Protein AF-A0A5P9JA76-F1 (afdb_monomer_lite)

Foldseek 3Di:
DADQVFDWDADPPPRDIDTGHPPPPPPDPPPPPPDDPDDDDDDDDDDDDDDDDPDDDPDDDPVVVVVVVVVVVVVVVVVVVVVVVVVVVVVPPDDPDDDDDDDDDDDDDDDDDDDDDDDDDDDPPPPDDDPVVVVVVVPPDPDDDDDDDDDDDDPDDPPPPPPCPPVVVVVVVVVVVVVLVVCLVCVVVVCVVDVVCVVVSVVSNVVVVVVVVVVVVVVVVVVVVVCVVVPDDDPDD

pLDDT: mean 70.62, std 21.66, range [33.75, 97.88]

Secondary structure (DSSP, 8-state):
---TT-EEEE-TTT--EEEE--TT--S--------PPPPP---------PPPPPPPP-PPPHHHHHHHHHHHHHHHHHHHHHHHHHHHHGGG------------------------PPPP----TTSS--HHHHHHHHS-PPPP---------------------THHHHHHHHHHHHHHHHHHHHHHHHHHH-GGGHHHHHHHHHHHHHHHHHHHHHHHHHHHHHHHHH-------

Structure (mmCIF, N/CA/C/O backbone):
data_AF-A0A5P9JA76-F1
#
_entry.id   AF-A0A5P9JA76-F1
#
loop_
_atom_site.group_PDB
_atom_site.id
_atom_site.type_symbol
_atom_site.label_atom_id
_atom_site.label_alt_id
_atom_site.label_comp_id
_atom_site.label_asym_id
_atom_site.label_entity_id
_atom_site.label_seq_id
_atom_site.pdbx_PDB_ins_code
_atom_site.Cartn_x
_atom_site.Cartn_y
_atom_site.Cartn_z
_atom_site.occupancy
_atom_site.B_iso_or_equiv
_atom_site.auth_seq_id
_atom_site.auth_comp_id
_atom_site.auth_asym_id
_atom_site.auth_atom_id
_atom_site.pdbx_PDB_model_num
ATOM 1 N N . MET A 1 1 ? 12.489 4.726 16.703 1.00 62.81 1 MET A N 1
ATOM 2 C CA . MET A 1 1 ? 13.502 4.393 17.726 1.00 62.81 1 MET A CA 1
ATOM 3 C C . MET A 1 1 ? 13.697 2.880 17.675 1.00 62.81 1 MET A C 1
ATOM 5 O O . MET A 1 1 ? 12.691 2.184 17.727 1.00 62.81 1 MET A O 1
ATOM 9 N N . ILE A 1 2 ? 14.914 2.385 17.428 1.00 69.06 2 ILE A N 1
ATOM 10 C CA . ILE A 1 2 ? 15.230 0.941 17.364 1.00 69.06 2 ILE A CA 1
ATOM 11 C C . ILE A 1 2 ? 15.597 0.481 18.787 1.00 69.06 2 ILE A C 1
ATOM 13 O O . ILE A 1 2 ? 16.317 1.229 19.446 1.00 69.06 2 ILE A O 1
ATOM 17 N N . PRO A 1 3 ? 15.102 -0.669 19.288 1.00 78.75 3 PRO A N 1
ATOM 18 C CA . PRO A 1 3 ? 15.492 -1.184 20.601 1.00 78.75 3 PRO A CA 1
ATOM 19 C C . PRO A 1 3 ? 16.986 -1.517 20.655 1.00 78.75 3 PRO A C 1
ATOM 21 O O . PRO A 1 3 ? 17.528 -2.042 19.685 1.00 78.75 3 PRO A O 1
ATOM 24 N N . ASP A 1 4 ? 17.621 -1.302 21.806 1.00 73.00 4 ASP A N 1
ATOM 25 C CA . ASP A 1 4 ? 19.040 -1.631 22.024 1.00 73.00 4 ASP A CA 1
ATOM 26 C C . ASP A 1 4 ? 19.341 -3.126 21.803 1.00 73.00 4 ASP A C 1
ATOM 28 O O . ASP A 1 4 ? 20.387 -3.500 21.289 1.00 73.00 4 ASP A O 1
ATOM 32 N N . ALA A 1 5 ? 18.375 -4.009 22.072 1.00 76.44 5 ALA A N 1
ATOM 33 C CA . ALA A 1 5 ? 18.501 -5.446 21.805 1.00 76.44 5 ALA A CA 1
ATOM 34 C C . ALA A 1 5 ? 18.512 -5.824 20.303 1.00 76.44 5 ALA A C 1
ATOM 36 O O . ALA A 1 5 ? 18.688 -6.995 19.971 1.00 76.44 5 ALA A O 1
ATOM 37 N N . GLY A 1 6 ? 18.318 -4.860 19.398 1.00 87.62 6 GLY A N 1
ATOM 38 C CA . GLY A 1 6 ? 18.116 -5.094 17.971 1.00 87.62 6 GLY A CA 1
ATOM 39 C C . GLY A 1 6 ? 16.662 -5.416 17.608 1.00 87.62 6 GLY A C 1
ATOM 40 O O . GLY A 1 6 ? 15.772 -5.507 18.456 1.00 87.62 6 GLY A O 1
ATOM 41 N N . ARG A 1 7 ? 16.402 -5.527 16.304 1.00 89.75 7 ARG A N 1
ATOM 42 C CA . ARG A 1 7 ? 15.094 -5.826 15.712 1.00 89.75 7 ARG A CA 1
ATOM 43 C C . ARG A 1 7 ? 15.242 -6.856 14.600 1.00 89.75 7 ARG A C 1
ATOM 45 O O . ARG A 1 7 ? 16.050 -6.662 13.697 1.00 89.75 7 ARG A O 1
ATOM 52 N N . ASP A 1 8 ? 14.361 -7.848 14.575 1.00 92.75 8 ASP A N 1
ATOM 53 C CA . ASP A 1 8 ? 14.208 -8.728 13.418 1.00 92.75 8 ASP A CA 1
ATOM 54 C C . ASP A 1 8 ? 13.582 -7.982 12.233 1.00 92.75 8 ASP A C 1
ATOM 56 O O . ASP A 1 8 ? 12.482 -7.419 12.315 1.00 92.75 8 ASP A O 1
ATOM 60 N N . VAL A 1 9 ? 14.293 -7.975 11.109 1.00 93.44 9 VAL A N 1
ATOM 61 C CA . VAL A 1 9 ? 13.834 -7.422 9.838 1.00 93.44 9 VAL A CA 1
ATOM 62 C C . VAL A 1 9 ? 13.503 -8.582 8.913 1.00 93.44 9 VAL A C 1
ATOM 64 O O . VAL A 1 9 ? 14.375 -9.359 8.530 1.00 93.44 9 VAL A O 1
ATOM 67 N N . GLN A 1 10 ? 12.224 -8.699 8.560 1.00 95.94 10 GLN A N 1
ATOM 68 C CA . GLN A 1 10 ? 11.729 -9.717 7.642 1.00 95.94 10 GLN A CA 1
ATOM 69 C C . GLN A 1 10 ? 11.503 -9.115 6.254 1.00 95.94 10 GLN A C 1
ATOM 71 O O . GLN A 1 10 ? 10.790 -8.121 6.101 1.00 95.94 10 GLN A O 1
ATOM 76 N N . CYS A 1 11 ? 12.079 -9.738 5.226 1.00 94.19 11 CYS A N 1
ATOM 77 C CA . CYS A 1 11 ? 11.783 -9.403 3.841 1.00 94.19 11 CYS A CA 1
ATOM 78 C C . CYS A 1 11 ? 10.360 -9.855 3.493 1.00 94.19 11 CYS A C 1
ATOM 80 O O . CYS A 1 11 ? 10.068 -11.050 3.475 1.00 94.19 11 CYS A O 1
ATOM 82 N N . SER A 1 12 ? 9.488 -8.909 3.152 1.00 92.69 12 SER A N 1
ATOM 83 C CA . SER A 1 12 ? 8.102 -9.192 2.760 1.00 92.69 12 SER A CA 1
ATOM 84 C C . SER A 1 12 ? 7.974 -9.954 1.435 1.00 92.69 12 SER A C 1
ATOM 86 O O . SER A 1 12 ? 6.935 -10.556 1.187 1.00 92.69 12 SER A O 1
ATOM 88 N N . ALA A 1 13 ? 9.010 -9.953 0.590 1.00 88.31 13 ALA A N 1
ATOM 89 C CA . ALA A 1 13 ? 8.976 -10.588 -0.729 1.00 88.31 13 ALA A CA 1
ATOM 90 C C . ALA A 1 13 ? 9.430 -12.058 -0.727 1.00 88.31 13 ALA A C 1
ATOM 92 O O . ALA A 1 13 ? 8.950 -12.843 -1.538 1.00 88.31 13 ALA A O 1
ATOM 93 N N . CYS A 1 14 ? 10.358 -12.442 0.156 1.00 94.62 14 CYS A N 1
ATOM 94 C CA . CYS A 1 14 ? 10.925 -13.800 0.180 1.00 94.62 14 CYS A CA 1
ATOM 95 C C . CYS A 1 14 ? 10.928 -14.461 1.565 1.00 94.62 14 CYS A C 1
ATOM 97 O O . CYS A 1 14 ? 11.371 -15.599 1.695 1.00 94.62 14 CYS A O 1
ATOM 99 N N . GLY A 1 15 ? 10.458 -13.768 2.606 1.00 91.94 15 GLY A N 1
ATOM 100 C CA . GLY A 1 15 ? 10.338 -14.308 3.960 1.00 91.94 15 GLY A CA 1
ATOM 101 C C . GLY A 1 15 ? 11.657 -14.478 4.717 1.00 91.94 15 GLY A C 1
ATOM 102 O O . GLY A 1 15 ? 11.629 -14.949 5.850 1.00 91.94 15 GLY A O 1
ATOM 103 N N . HIS A 1 16 ? 12.797 -14.095 4.134 1.00 95.69 16 HIS A N 1
ATOM 104 C CA . HIS A 1 16 ? 14.088 -14.148 4.818 1.00 95.69 16 HIS A CA 1
ATOM 105 C C . HIS A 1 16 ? 14.149 -13.113 5.947 1.00 95.69 16 HIS A C 1
ATOM 107 O O . HIS A 1 16 ? 13.794 -11.951 5.736 1.00 95.69 16 HIS A O 1
ATOM 113 N N . THR A 1 17 ? 14.640 -13.528 7.114 1.00 95.00 17 THR A N 1
ATOM 114 C CA . THR A 1 17 ? 14.743 -12.684 8.309 1.00 95.00 17 THR A CA 1
ATOM 115 C C . THR A 1 17 ? 16.200 -12.523 8.720 1.00 95.00 17 THR A C 1
ATOM 117 O O . THR A 1 17 ? 16.938 -13.506 8.764 1.00 95.00 17 THR A O 1
ATOM 120 N N . TRP A 1 18 ? 16.605 -11.295 9.045 1.00 91.44 18 TRP A N 1
ATOM 121 C CA . TRP A 1 18 ? 17.899 -10.996 9.661 1.00 91.44 18 TRP A CA 1
ATOM 122 C C . TRP A 1 18 ? 17.734 -9.991 10.808 1.00 91.44 18 TRP A C 1
ATOM 124 O O . TRP A 1 18 ? 16.821 -9.167 10.794 1.00 91.44 18 TRP A O 1
ATOM 134 N N . MET A 1 19 ? 18.624 -10.043 11.801 1.00 91.00 19 MET A N 1
ATOM 135 C CA . MET A 1 19 ? 18.601 -9.140 12.955 1.00 91.00 19 MET A CA 1
ATOM 136 C C . MET A 1 19 ? 19.338 -7.835 12.619 1.00 91.00 19 MET A C 1
ATOM 138 O O . MET A 1 19 ? 20.488 -7.857 12.178 1.00 91.00 19 MET A O 1
ATOM 142 N N . GLN A 1 20 ? 18.686 -6.693 12.827 1.00 86.62 20 GLN A N 1
ATOM 143 C CA . GLN A 1 20 ? 19.279 -5.363 12.728 1.00 86.62 20 GLN A CA 1
ATOM 144 C C . GLN A 1 20 ? 19.546 -4.820 14.132 1.00 86.62 20 GLN A C 1
ATOM 146 O O . GLN A 1 20 ? 18.614 -4.557 14.889 1.00 86.62 20 GLN A O 1
ATOM 151 N N . PHE A 1 21 ? 20.815 -4.620 14.464 1.00 87.75 21 PHE A N 1
ATOM 152 C CA . PHE A 1 21 ? 21.235 -3.978 15.707 1.00 87.75 21 PHE A CA 1
ATOM 153 C C . PHE A 1 21 ? 21.260 -2.452 15.546 1.00 87.75 21 PHE A C 1
ATOM 155 O O . PHE A 1 21 ? 21.444 -1.953 14.434 1.00 87.75 21 PHE A O 1
ATOM 162 N N . SER A 1 22 ? 21.050 -1.703 16.632 1.00 81.31 22 SER A N 1
ATOM 163 C CA . SER A 1 22 ? 21.308 -0.260 16.637 1.00 81.31 22 SER A CA 1
ATOM 164 C C . SER A 1 22 ? 22.817 0.000 16.540 1.00 81.31 22 SER A C 1
ATOM 166 O O . SER A 1 22 ? 23.628 -0.864 16.881 1.00 81.31 22 SER A O 1
ATOM 168 N N . ASP A 1 23 ? 23.198 1.192 16.070 1.00 72.31 23 ASP A N 1
ATOM 169 C CA . ASP A 1 23 ? 24.567 1.558 15.657 1.00 72.31 23 ASP A CA 1
ATOM 170 C C . ASP A 1 23 ? 25.645 1.473 16.773 1.00 72.31 23 ASP A C 1
ATOM 172 O O . ASP A 1 23 ? 26.805 1.796 16.533 1.00 72.31 23 ASP A O 1
ATOM 176 N N . GLY A 1 24 ? 25.286 1.011 17.979 1.00 64.00 24 GLY A N 1
ATOM 177 C CA . GLY A 1 24 ? 26.176 0.770 19.120 1.00 64.00 24 GLY A CA 1
ATOM 178 C C . GLY A 1 24 ? 26.336 -0.696 19.560 1.00 64.00 24 GLY A C 1
ATOM 179 O O . GLY A 1 24 ? 27.106 -0.947 20.475 1.00 64.00 24 GLY A O 1
ATOM 180 N N . HIS A 1 25 ? 25.654 -1.667 18.937 1.00 57.84 25 HIS A N 1
ATOM 181 C CA . HIS A 1 25 ? 25.693 -3.090 19.345 1.00 57.84 25 HIS A CA 1
ATOM 182 C C . HIS A 1 25 ? 26.480 -3.998 18.384 1.00 57.84 25 HIS A C 1
ATOM 184 O O . HIS A 1 25 ? 26.384 -5.221 18.450 1.00 57.84 25 HIS A O 1
ATOM 190 N N . ALA A 1 26 ? 27.300 -3.417 17.503 1.00 53.53 26 ALA A N 1
ATOM 191 C CA . ALA A 1 26 ? 28.261 -4.171 16.690 1.00 53.53 26 ALA A CA 1
ATOM 192 C C . ALA A 1 26 ? 29.479 -4.677 17.500 1.00 53.53 26 ALA A C 1
ATOM 194 O O . ALA A 1 26 ? 30.419 -5.221 16.918 1.00 53.53 26 ALA A O 1
ATOM 195 N N . GLU A 1 27 ? 29.483 -4.484 18.822 1.00 52.78 27 GLU A N 1
ATOM 196 C CA . GLU A 1 27 ? 30.570 -4.883 19.709 1.00 52.78 27 GLU A CA 1
ATOM 197 C C . GLU A 1 27 ? 30.373 -6.332 20.183 1.00 52.78 27 GLU A C 1
ATOM 199 O O . GLU A 1 27 ? 29.474 -6.656 20.953 1.00 52.78 27 GLU A O 1
ATOM 204 N N . GLU A 1 28 ? 31.237 -7.193 19.644 1.00 49.69 28 GLU A N 1
ATOM 205 C CA . GLU A 1 28 ? 31.651 -8.490 20.177 1.00 49.69 28 GLU A CA 1
ATOM 206 C C . GLU A 1 28 ? 30.541 -9.526 20.436 1.00 49.69 28 GLU A C 1
ATOM 208 O O . GLU A 1 28 ? 30.052 -9.717 21.549 1.00 49.69 28 GLU A O 1
ATOM 213 N N . ILE A 1 29 ? 30.237 -10.322 19.401 1.00 51.81 29 ILE A N 1
ATOM 214 C CA . ILE A 1 29 ? 29.685 -11.672 19.585 1.00 51.81 29 ILE A CA 1
ATOM 215 C C . ILE A 1 29 ? 30.734 -12.484 20.361 1.00 51.81 29 ILE A C 1
ATOM 217 O O . ILE A 1 29 ? 31.579 -13.168 19.783 1.00 51.81 29 ILE A O 1
ATOM 221 N N . THR A 1 30 ? 30.693 -12.394 21.686 1.00 43.91 30 THR A N 1
ATOM 222 C CA . THR A 1 30 ? 31.380 -13.308 22.590 1.00 43.91 30 THR A CA 1
ATOM 223 C C . THR A 1 30 ? 30.632 -14.628 22.508 1.00 43.91 30 THR A C 1
ATOM 225 O O . THR A 1 30 ? 29.556 -14.807 23.076 1.00 43.91 30 THR A O 1
ATOM 228 N N . VAL A 1 31 ? 31.182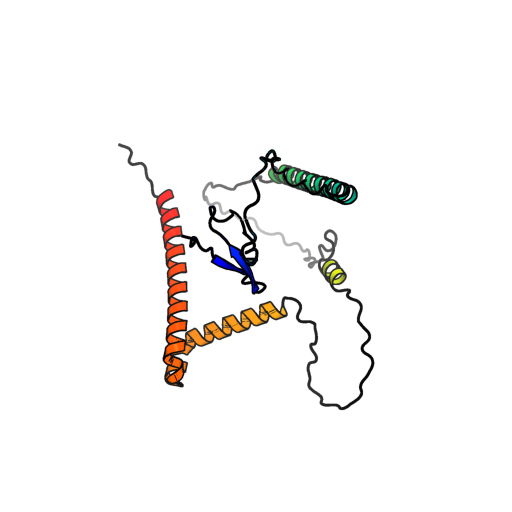 -15.569 21.742 1.00 45.66 31 VAL A N 1
ATOM 229 C CA . VAL A 1 31 ? 30.757 -16.968 21.802 1.00 45.66 31 VAL A CA 1
ATOM 230 C C . VAL A 1 31 ? 30.885 -17.383 23.272 1.00 45.66 31 VAL A C 1
ATOM 232 O O . VAL A 1 31 ? 31.991 -17.270 23.809 1.00 45.66 31 VAL A O 1
ATOM 235 N N . PRO A 1 32 ? 29.811 -17.809 23.964 1.00 42.38 32 PRO A N 1
ATOM 236 C CA . PRO A 1 32 ? 29.931 -18.197 25.356 1.00 42.38 32 PRO A CA 1
ATOM 237 C C . PRO A 1 32 ? 30.767 -19.473 25.397 1.00 42.38 32 PRO A C 1
ATOM 239 O O . PRO A 1 32 ? 30.286 -20.569 25.111 1.00 42.38 32 PRO A O 1
ATOM 242 N N . SER A 1 33 ? 32.055 -19.303 25.695 1.00 49.00 33 SER A N 1
ATOM 243 C CA . SER A 1 33 ? 32.968 -20.392 26.000 1.00 49.00 33 SER A CA 1
ATOM 244 C C . SER A 1 33 ? 32.410 -21.083 27.235 1.00 49.00 33 SER A C 1
ATOM 246 O O . SER A 1 33 ? 32.407 -20.518 28.330 1.00 49.00 33 SER A O 1
ATOM 248 N N . ALA A 1 34 ? 31.832 -22.265 27.023 1.00 43.44 34 ALA A N 1
ATOM 249 C CA . ALA A 1 34 ? 31.289 -23.094 28.079 1.00 43.44 34 ALA A CA 1
ATOM 250 C C . ALA A 1 34 ? 32.333 -23.225 29.195 1.00 43.44 34 ALA A C 1
ATOM 252 O O . ALA A 1 34 ? 33.462 -23.658 28.960 1.00 43.44 34 ALA A O 1
ATOM 253 N N . ALA A 1 35 ? 31.944 -22.808 30.398 1.00 39.94 35 ALA A N 1
ATOM 254 C CA . ALA A 1 35 ? 32.775 -22.840 31.586 1.00 39.94 35 ALA A CA 1
ATOM 255 C C . ALA A 1 35 ? 33.354 -24.248 31.807 1.00 39.94 35 ALA A C 1
ATOM 257 O O . ALA A 1 35 ? 32.633 -25.189 32.141 1.00 39.94 35 ALA A O 1
ATOM 258 N N . MET A 1 36 ? 34.668 -24.381 31.635 1.00 50.38 36 MET A N 1
ATOM 259 C CA . MET A 1 36 ? 35.439 -25.484 32.202 1.00 50.38 36 MET A CA 1
ATOM 260 C C . MET A 1 36 ? 35.625 -25.225 33.712 1.00 50.38 36 MET A C 1
ATOM 262 O O . MET A 1 36 ? 35.756 -24.066 34.114 1.00 50.38 36 MET A O 1
ATOM 266 N N . PRO A 1 37 ? 35.600 -26.268 34.565 1.00 49.47 37 PRO A N 1
ATOM 267 C CA . PRO A 1 37 ? 35.723 -26.123 36.018 1.00 49.47 37 PRO A CA 1
ATOM 268 C C . PRO A 1 37 ? 37.110 -25.575 36.407 1.00 49.47 37 PRO A C 1
ATOM 270 O O . PRO A 1 37 ? 38.046 -25.672 35.610 1.00 49.47 37 PRO A O 1
ATOM 273 N N . PRO A 1 38 ? 37.264 -24.985 37.610 1.00 44.38 38 PRO A N 1
ATOM 274 C CA . PRO A 1 38 ? 38.425 -24.167 37.931 1.00 44.38 38 PRO A CA 1
ATOM 275 C C . PRO A 1 38 ? 39.676 -25.040 38.034 1.00 44.38 38 PRO A C 1
ATOM 277 O O . PRO A 1 38 ? 39.739 -25.950 38.861 1.00 44.38 38 PRO A O 1
ATOM 280 N N . ALA A 1 39 ? 40.670 -24.747 37.197 1.00 44.31 39 ALA A N 1
ATOM 281 C CA . ALA A 1 39 ? 42.025 -25.252 37.350 1.00 44.31 39 ALA A CA 1
ATOM 282 C C . ALA A 1 39 ? 42.918 -24.137 37.905 1.00 44.31 39 ALA A C 1
ATOM 284 O O . ALA A 1 39 ? 42.795 -22.968 37.544 1.00 44.31 39 ALA A O 1
ATOM 285 N N . GLU A 1 40 ? 43.760 -24.550 38.838 1.00 44.28 40 GLU A N 1
ATOM 286 C CA . GLU A 1 40 ? 44.500 -23.760 39.808 1.00 44.28 40 GLU A CA 1
ATOM 287 C C . GLU A 1 40 ? 45.524 -22.775 39.219 1.00 44.28 40 GLU A C 1
ATOM 289 O O . GLU A 1 40 ? 46.077 -22.955 38.135 1.00 44.28 40 GLU A O 1
ATOM 294 N N . ASP A 1 41 ? 45.778 -21.755 40.038 1.00 50.00 41 ASP A N 1
ATOM 295 C CA . ASP A 1 41 ? 46.797 -20.709 39.987 1.00 50.00 41 ASP A CA 1
ATOM 296 C C . ASP A 1 41 ? 48.112 -21.100 39.282 1.00 50.00 41 ASP A C 1
ATOM 298 O O . ASP A 1 41 ? 48.925 -21.860 39.816 1.00 50.00 41 ASP A O 1
ATOM 302 N N . LYS A 1 42 ? 48.350 -20.529 38.091 1.00 42.84 42 LYS A N 1
ATOM 303 C CA . LYS A 1 42 ? 49.689 -20.394 37.498 1.00 42.84 42 LYS A CA 1
ATOM 304 C C . LYS A 1 42 ? 49.846 -19.056 36.771 1.00 42.84 42 LYS A C 1
ATOM 306 O O . LYS A 1 42 ? 49.401 -18.892 35.643 1.00 42.84 42 LYS A O 1
ATOM 311 N N . ALA A 1 43 ? 50.516 -18.140 37.470 1.00 42.28 43 ALA A N 1
ATOM 312 C CA . ALA A 1 43 ? 51.410 -17.074 37.010 1.00 42.28 43 ALA A CA 1
ATOM 313 C C . ALA A 1 43 ? 51.234 -16.541 35.570 1.00 42.28 43 ALA A C 1
ATOM 315 O O . ALA A 1 43 ? 51.629 -17.169 34.588 1.00 42.28 43 ALA A O 1
ATOM 316 N N . VAL A 1 44 ? 50.761 -15.296 35.492 1.00 43.91 44 VAL A N 1
ATOM 317 C CA . VAL A 1 44 ? 50.733 -14.447 34.294 1.00 43.91 44 VAL A CA 1
ATOM 318 C C . VAL A 1 44 ? 52.162 -14.116 33.845 1.00 43.91 44 VAL A C 1
ATOM 320 O O . VAL A 1 44 ? 52.906 -13.451 34.565 1.00 43.91 44 VAL A O 1
ATOM 323 N N . VAL A 1 45 ? 52.528 -14.537 32.633 1.00 49.06 45 VAL A N 1
ATOM 324 C CA . VAL A 1 45 ? 53.630 -13.943 31.861 1.00 49.06 45 VAL A CA 1
ATOM 325 C C . VAL A 1 45 ? 53.011 -12.864 30.963 1.00 49.06 45 VAL A C 1
ATOM 327 O O . VAL A 1 45 ? 52.042 -13.174 30.270 1.00 49.06 45 VAL A O 1
ATOM 330 N N . PRO A 1 46 ? 53.499 -11.608 30.965 1.00 48.62 46 PRO A N 1
ATOM 331 C CA . PRO A 1 46 ? 52.998 -10.588 30.048 1.00 48.62 46 PRO A CA 1
ATOM 332 C C . PRO A 1 46 ? 53.449 -10.918 28.621 1.00 48.62 46 PRO A C 1
ATOM 334 O O . PRO A 1 46 ? 54.608 -10.701 28.269 1.00 48.62 46 PRO A O 1
ATOM 337 N N . GLU A 1 47 ? 52.551 -11.483 27.817 1.00 50.84 47 GLU A N 1
ATOM 338 C CA . GLU A 1 47 ? 52.756 -11.640 26.380 1.00 50.84 47 GLU A CA 1
ATOM 339 C C . GLU A 1 47 ? 52.271 -10.366 25.681 1.00 50.84 47 GLU A C 1
ATOM 341 O O . GLU A 1 47 ? 51.149 -9.898 25.874 1.00 50.84 47 GLU A O 1
ATOM 346 N N . GLU A 1 48 ? 53.197 -9.762 24.948 1.00 55.78 48 GLU A N 1
ATOM 347 C CA . GLU A 1 48 ? 53.075 -8.534 24.177 1.00 55.78 48 G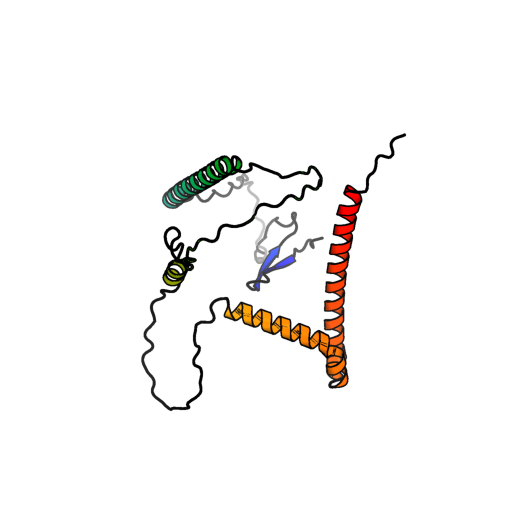LU A CA 1
ATOM 348 C C . GLU A 1 48 ? 51.845 -8.586 23.254 1.00 55.78 48 GLU A C 1
ATOM 350 O O . GLU A 1 48 ? 51.746 -9.436 22.369 1.00 55.78 48 GLU A O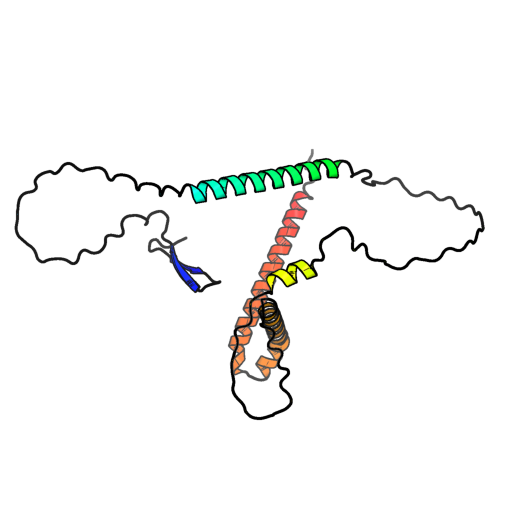 1
ATOM 355 N N . THR A 1 49 ? 50.884 -7.686 23.486 1.00 45.75 49 THR A N 1
ATOM 356 C CA . THR A 1 49 ? 49.655 -7.549 22.696 1.00 45.75 49 THR A CA 1
ATOM 357 C C . THR A 1 49 ? 49.994 -7.293 21.229 1.00 45.75 49 THR A C 1
ATOM 359 O O . THR A 1 49 ? 50.315 -6.171 20.839 1.00 45.75 49 THR A O 1
ATOM 362 N N . ALA A 1 50 ? 49.893 -8.326 20.395 1.00 61.91 50 ALA A N 1
ATOM 363 C CA . ALA A 1 50 ? 49.889 -8.169 18.950 1.00 61.91 50 ALA A CA 1
ATOM 364 C C . ALA A 1 50 ? 48.585 -7.472 18.526 1.00 61.91 50 ALA A C 1
ATOM 366 O O . ALA A 1 50 ? 47.494 -8.013 18.717 1.00 61.91 50 ALA A O 1
ATOM 367 N N . GLU A 1 51 ? 48.689 -6.269 17.953 1.00 63.03 51 GLU A N 1
ATOM 368 C CA . GLU A 1 51 ? 47.547 -5.569 17.358 1.00 63.03 51 GLU A CA 1
ATOM 369 C C . GLU A 1 51 ? 46.853 -6.451 16.297 1.00 63.03 51 GLU A C 1
ATOM 371 O O . GLU A 1 51 ? 47.526 -7.095 15.479 1.00 63.03 51 GLU A O 1
ATOM 376 N N . PRO A 1 52 ? 45.508 -6.487 16.260 1.00 60.47 52 PRO A N 1
ATOM 377 C CA . PRO A 1 52 ? 44.777 -7.275 15.281 1.00 60.47 52 PRO A CA 1
ATOM 378 C C . PRO A 1 52 ? 44.992 -6.697 13.877 1.00 60.47 52 PRO A C 1
ATOM 380 O O . PRO A 1 52 ? 44.611 -5.567 13.570 1.00 60.47 52 PRO A O 1
ATOM 383 N N . LYS A 1 53 ? 45.598 -7.494 12.990 1.00 64.69 53 LYS A N 1
ATOM 384 C CA . LYS A 1 53 ? 45.750 -7.150 11.570 1.00 64.69 53 LYS A CA 1
ATOM 385 C C . LYS A 1 53 ? 44.361 -6.939 10.937 1.00 64.69 53 LYS A C 1
ATOM 387 O O . LYS A 1 53 ? 43.520 -7.832 11.056 1.00 64.69 53 LYS A O 1
ATOM 392 N N . PRO A 1 54 ? 44.116 -5.824 10.219 1.00 66.81 54 PRO A N 1
ATOM 393 C CA . PRO A 1 54 ? 42.839 -5.596 9.550 1.00 66.81 54 PRO A CA 1
ATOM 394 C C . PRO A 1 54 ? 42.562 -6.698 8.513 1.00 66.81 54 PRO A C 1
ATOM 396 O O . PRO A 1 54 ? 43.505 -7.201 7.887 1.00 66.81 54 PRO A O 1
ATOM 399 N N . PRO A 1 55 ? 41.288 -7.082 8.302 1.00 68.81 55 PRO A N 1
ATOM 400 C CA . PRO A 1 55 ? 40.944 -8.163 7.391 1.00 68.81 55 PRO A CA 1
ATOM 401 C C . PRO A 1 55 ? 41.405 -7.818 5.973 1.00 68.81 55 PRO A C 1
ATOM 403 O O . PRO A 1 55 ? 41.094 -6.753 5.431 1.00 68.81 55 PRO A O 1
ATOM 406 N N . ALA A 1 56 ? 42.167 -8.725 5.361 1.00 71.50 56 ALA A N 1
ATOM 407 C CA . ALA A 1 56 ? 42.626 -8.554 3.992 1.00 71.50 56 ALA A CA 1
ATOM 408 C C . ALA A 1 56 ? 41.409 -8.456 3.059 1.00 71.50 56 ALA A C 1
ATOM 410 O O . ALA A 1 56 ? 40.581 -9.367 2.997 1.00 71.50 56 ALA A O 1
ATOM 411 N N . ARG A 1 57 ? 41.291 -7.339 2.328 1.00 72.12 57 ARG A N 1
ATOM 412 C CA . ARG A 1 57 ? 40.263 -7.174 1.292 1.00 72.12 57 ARG A CA 1
ATOM 413 C C . ARG A 1 57 ? 40.396 -8.320 0.289 1.00 72.12 57 ARG A C 1
ATOM 415 O O . ARG A 1 57 ? 41.490 -8.558 -0.222 1.00 72.12 57 ARG A O 1
ATOM 422 N N . ARG A 1 58 ? 39.289 -9.015 0.006 1.00 76.00 58 ARG A N 1
ATOM 423 C CA . ARG A 1 58 ? 39.243 -10.048 -1.038 1.00 76.00 58 ARG A CA 1
ATOM 424 C C . ARG A 1 58 ? 39.645 -9.409 -2.363 1.00 76.00 58 ARG A C 1
ATOM 426 O O . ARG A 1 58 ? 38.960 -8.520 -2.863 1.00 76.00 58 ARG A O 1
ATOM 433 N N . GLN A 1 59 ? 40.794 -9.826 -2.884 1.00 78.00 59 GLN A N 1
ATOM 434 C CA . GLN A 1 59 ? 41.257 -9.398 -4.194 1.00 78.00 59 GLN A CA 1
ATOM 435 C C . GLN A 1 59 ? 40.379 -10.095 -5.234 1.00 78.00 59 GLN A C 1
ATOM 437 O O . GLN A 1 59 ? 40.248 -11.316 -5.208 1.00 78.00 59 GLN A O 1
ATOM 442 N N . MET A 1 60 ? 39.714 -9.306 -6.079 1.00 83.38 60 MET A N 1
ATOM 443 C CA . MET A 1 60 ? 38.907 -9.831 -7.181 1.00 83.38 60 MET A CA 1
ATOM 444 C C . MET A 1 60 ? 39.831 -10.458 -8.221 1.00 83.38 60 MET A C 1
ATOM 446 O O . MET A 1 60 ? 40.877 -9.878 -8.523 1.00 83.38 60 MET A O 1
ATOM 450 N N . ASP A 1 61 ? 39.438 -11.611 -8.756 1.00 89.62 61 ASP A N 1
ATOM 451 C CA . ASP A 1 61 ? 40.174 -12.297 -9.814 1.00 89.62 61 ASP A CA 1
ATOM 452 C C . ASP A 1 61 ? 40.337 -11.415 -11.074 1.00 89.62 61 ASP A C 1
ATOM 454 O O . ASP A 1 61 ? 39.568 -10.481 -11.342 1.00 89.62 61 ASP A O 1
ATOM 458 N N . ASP A 1 62 ? 41.401 -11.670 -11.839 1.00 91.00 62 ASP A N 1
ATOM 459 C CA . ASP A 1 62 ? 41.755 -10.852 -13.005 1.00 91.00 62 ASP A CA 1
ATOM 460 C C . ASP A 1 62 ? 40.704 -10.929 -14.122 1.00 91.00 62 ASP A C 1
ATOM 462 O O . ASP A 1 62 ? 40.506 -9.966 -14.870 1.00 91.00 62 ASP A O 1
ATOM 466 N N . GLU A 1 63 ? 39.985 -12.047 -14.207 1.00 92.62 63 GLU A N 1
ATOM 467 C CA . GLU A 1 63 ? 38.897 -12.251 -15.157 1.00 92.62 63 GLU A CA 1
ATOM 468 C C . GLU A 1 63 ? 37.699 -11.340 -14.859 1.00 92.62 63 GLU A C 1
ATOM 470 O O . GLU A 1 63 ? 37.233 -10.629 -15.752 1.00 92.62 63 GLU A O 1
ATOM 475 N N . THR A 1 64 ? 37.264 -11.251 -13.604 1.00 91.75 64 THR A N 1
ATOM 476 C CA . THR A 1 64 ? 36.189 -10.348 -13.177 1.00 91.75 64 THR A CA 1
ATOM 477 C C . THR A 1 64 ? 36.611 -8.892 -13.341 1.00 91.75 64 THR A C 1
ATOM 479 O O . THR A 1 64 ? 35.820 -8.058 -13.779 1.00 91.75 64 THR A O 1
ATOM 482 N N . ARG A 1 65 ? 37.881 -8.559 -13.073 1.00 92.81 65 ARG A N 1
ATOM 483 C CA . ARG A 1 65 ? 38.409 -7.205 -13.326 1.00 92.81 65 ARG A CA 1
ATOM 484 C C . ARG A 1 65 ? 38.367 -6.835 -14.807 1.00 92.81 65 ARG A C 1
ATOM 486 O O . ARG A 1 65 ? 38.126 -5.672 -15.126 1.00 92.81 65 ARG A O 1
ATOM 493 N N . ARG A 1 66 ? 38.613 -7.790 -15.707 1.00 95.56 66 ARG A N 1
ATOM 494 C CA . ARG A 1 66 ? 38.495 -7.585 -17.157 1.00 95.56 66 ARG A CA 1
ATOM 495 C C . ARG A 1 66 ? 37.038 -7.355 -17.559 1.00 95.56 66 ARG A C 1
ATOM 497 O O . ARG A 1 66 ? 36.772 -6.385 -18.259 1.00 95.56 66 ARG A O 1
ATOM 504 N N . ILE A 1 67 ? 36.117 -8.182 -17.064 1.00 96.00 67 ILE A N 1
ATOM 505 C CA . ILE A 1 67 ? 34.679 -8.064 -17.355 1.00 96.00 67 ILE A CA 1
ATOM 506 C C . ILE A 1 67 ? 34.135 -6.709 -16.879 1.00 96.00 67 ILE A C 1
ATOM 508 O O . ILE A 1 67 ? 33.483 -6.009 -17.646 1.00 96.00 67 ILE A O 1
ATOM 512 N N . LEU A 1 68 ? 34.468 -6.285 -15.655 1.00 94.69 68 LEU A N 1
ATOM 513 C CA . LEU A 1 68 ? 34.025 -4.995 -15.111 1.00 94.69 68 LEU A CA 1
ATOM 514 C C . LEU A 1 68 ? 34.570 -3.792 -15.887 1.00 94.69 68 LEU A C 1
ATOM 516 O O . LEU A 1 68 ? 33.896 -2.773 -15.996 1.00 94.69 68 LEU A O 1
ATOM 520 N N . LYS A 1 69 ? 35.788 -3.887 -16.432 1.00 95.94 69 LYS A N 1
ATOM 521 C CA . LYS A 1 69 ? 36.339 -2.828 -17.289 1.00 95.94 69 LYS A CA 1
ATOM 522 C C . LYS A 1 69 ? 35.603 -2.746 -18.621 1.00 95.94 69 LYS A C 1
ATOM 524 O O . LYS A 1 69 ? 35.247 -1.650 -19.036 1.00 95.94 69 LYS A O 1
ATOM 529 N N . GLU A 1 70 ? 35.354 -3.886 -19.259 1.00 97.19 70 GLU A N 1
ATOM 530 C CA . GLU A 1 70 ? 34.612 -3.938 -20.520 1.00 97.19 70 GLU A CA 1
ATOM 531 C C . GLU A 1 70 ? 33.174 -3.419 -20.351 1.00 97.19 70 GLU A C 1
ATOM 533 O O . GLU A 1 70 ? 32.678 -2.649 -21.175 1.00 97.19 70 GLU A O 1
ATOM 538 N N . GLU A 1 71 ? 32.512 -3.787 -19.253 1.00 96.62 71 GLU A N 1
ATOM 539 C CA . GLU A 1 71 ? 31.156 -3.338 -18.933 1.00 96.62 71 GLU A CA 1
ATOM 540 C C . GLU A 1 71 ? 31.116 -1.834 -18.622 1.00 96.62 71 GLU A C 1
ATOM 542 O O . GLU A 1 71 ? 30.284 -1.112 -19.179 1.00 96.62 71 GLU A O 1
ATOM 547 N N . ALA A 1 72 ? 32.092 -1.326 -17.861 1.00 97.06 72 ALA A N 1
ATOM 548 C CA . ALA A 1 72 ? 32.240 0.105 -17.607 1.00 97.06 72 ALA A CA 1
ATOM 549 C C . ALA A 1 72 ? 32.479 0.915 -18.895 1.00 97.06 72 ALA A C 1
ATOM 551 O O . ALA A 1 72 ? 31.915 2.000 -19.058 1.00 97.06 72 ALA A O 1
ATOM 552 N N . GLU A 1 73 ? 33.290 0.407 -19.827 1.00 97.31 73 GLU A N 1
ATOM 553 C CA . GLU A 1 73 ? 33.517 1.048 -21.128 1.00 97.31 73 GLU A CA 1
ATOM 554 C C . GLU A 1 73 ? 32.246 1.064 -21.983 1.00 97.31 73 GLU A C 1
ATOM 556 O O . GLU A 1 73 ? 31.915 2.093 -22.584 1.00 97.31 73 GLU A O 1
ATOM 561 N N . ARG A 1 74 ? 31.497 -0.043 -21.994 1.00 96.06 74 ARG A N 1
ATOM 562 C CA . ARG A 1 74 ? 30.236 -0.166 -22.731 1.00 96.06 74 ARG A CA 1
ATOM 563 C C . ARG A 1 74 ? 29.174 0.797 -22.200 1.00 96.06 74 ARG A C 1
ATOM 565 O O . ARG A 1 74 ? 28.552 1.513 -22.989 1.00 96.06 74 ARG A O 1
ATOM 572 N N . GLU A 1 75 ? 29.015 0.886 -20.883 1.00 97.19 75 GLU A N 1
ATOM 573 C CA . GLU A 1 75 ? 28.082 1.825 -20.249 1.00 97.19 75 GLU A CA 1
ATOM 574 C C . GLU A 1 75 ? 28.521 3.284 -20.462 1.00 97.19 75 GLU A C 1
ATOM 576 O O . GLU A 1 75 ? 27.707 4.150 -20.796 1.00 97.19 75 GLU A O 1
ATOM 581 N N . ALA A 1 76 ? 29.822 3.583 -20.366 1.00 96.12 76 ALA A N 1
ATOM 582 C CA . ALA A 1 76 ? 30.338 4.921 -20.651 1.00 96.12 76 ALA A CA 1
ATOM 583 C C . ALA A 1 76 ? 30.083 5.339 -22.111 1.00 96.12 76 ALA A C 1
ATOM 585 O O . ALA A 1 76 ? 29.714 6.491 -22.369 1.00 96.12 76 ALA A O 1
ATOM 586 N N . ALA A 1 77 ? 30.238 4.420 -23.068 1.00 95.69 77 ALA A N 1
ATOM 587 C CA . ALA A 1 77 ? 29.917 4.657 -24.473 1.00 95.69 77 ALA A CA 1
ATOM 588 C C . ALA A 1 77 ? 28.413 4.901 -24.680 1.00 95.69 77 ALA A C 1
ATOM 590 O O . ALA A 1 77 ? 28.040 5.869 -25.350 1.00 95.69 77 ALA A O 1
ATOM 591 N N . ALA A 1 78 ? 27.553 4.100 -24.043 1.00 95.31 78 ALA A N 1
ATOM 592 C CA . ALA A 1 78 ? 26.102 4.269 -24.096 1.00 95.31 78 ALA A CA 1
ATOM 593 C C . ALA A 1 78 ? 25.662 5.625 -23.520 1.00 95.31 78 ALA A C 1
ATOM 595 O O . ALA A 1 78 ? 24.871 6.343 -24.139 1.00 95.31 78 ALA A O 1
ATOM 596 N N . ARG A 1 79 ? 26.231 6.042 -22.381 1.00 93.50 79 ARG A N 1
ATOM 597 C CA . ARG A 1 79 ? 25.958 7.363 -21.796 1.00 93.50 79 ARG A CA 1
ATOM 598 C C . ARG A 1 79 ? 26.416 8.509 -22.692 1.00 93.50 79 ARG A C 1
ATOM 600 O O . ARG A 1 79 ? 25.690 9.494 -22.822 1.00 93.50 79 ARG A O 1
ATOM 607 N N . ARG A 1 80 ? 27.584 8.398 -23.334 1.00 94.88 80 ARG A N 1
ATOM 608 C CA . ARG A 1 80 ? 28.065 9.406 -24.299 1.00 94.88 80 ARG A CA 1
ATOM 609 C C . ARG A 1 80 ? 27.161 9.490 -25.529 1.00 94.88 80 ARG A C 1
ATOM 611 O O . ARG A 1 80 ? 26.860 10.594 -25.969 1.00 94.88 80 ARG A O 1
ATOM 618 N N . ALA A 1 81 ? 26.695 8.356 -26.053 1.00 92.44 81 ALA A N 1
ATOM 619 C CA . ALA A 1 81 ? 25.767 8.320 -27.182 1.00 92.44 81 ALA A CA 1
ATOM 620 C C . ALA A 1 81 ? 24.418 8.971 -26.837 1.00 92.44 81 ALA A C 1
ATOM 622 O O . ALA A 1 81 ? 23.941 9.810 -27.596 1.00 92.44 81 ALA A O 1
ATOM 623 N N . ARG A 1 82 ? 23.849 8.667 -25.659 1.00 89.50 82 ARG A N 1
ATOM 624 C CA . ARG A 1 82 ? 22.615 9.308 -25.168 1.00 89.50 82 ARG A CA 1
ATOM 625 C C . ARG A 1 82 ? 22.768 10.820 -25.012 1.00 89.50 82 ARG A C 1
ATOM 627 O O . ARG A 1 82 ? 21.869 11.554 -25.401 1.00 89.50 82 ARG A O 1
ATOM 634 N N . ARG A 1 83 ? 23.905 11.290 -24.486 1.00 87.50 83 ARG A N 1
ATOM 635 C CA . ARG A 1 83 ? 24.197 12.729 -24.364 1.00 87.50 83 ARG A CA 1
ATOM 636 C C . ARG A 1 83 ? 24.294 13.416 -25.725 1.00 87.50 83 ARG A C 1
ATOM 638 O O . ARG A 1 83 ? 23.627 14.418 -25.920 1.00 87.50 83 ARG A O 1
ATOM 645 N N . ARG A 1 84 ? 25.019 12.834 -26.687 1.00 86.50 84 ARG A N 1
ATOM 646 C CA . ARG A 1 84 ? 25.098 13.372 -28.060 1.00 86.50 84 ARG A CA 1
ATOM 647 C C . ARG A 1 84 ? 23.742 13.395 -28.765 1.00 86.50 84 ARG A C 1
ATOM 649 O O . ARG A 1 84 ? 23.433 14.350 -29.470 1.00 86.50 84 ARG A O 1
ATOM 656 N N . ALA A 1 85 ? 22.928 12.358 -28.574 1.00 84.56 85 ALA A N 1
ATOM 657 C CA . ALA A 1 85 ? 21.572 12.313 -29.112 1.00 84.56 85 ALA A CA 1
ATOM 658 C C . ALA A 1 85 ? 20.676 13.389 -28.478 1.00 84.56 85 ALA A C 1
ATOM 660 O O . ALA A 1 85 ? 19.924 14.043 -29.190 1.00 84.56 85 ALA A O 1
ATOM 661 N N . ALA A 1 86 ? 20.797 13.619 -27.166 1.00 82.00 86 ALA A N 1
ATOM 662 C CA . AL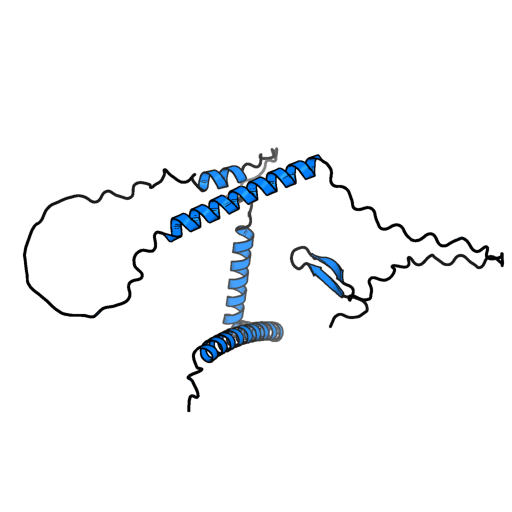A A 1 86 ? 20.093 14.698 -26.479 1.00 82.00 86 ALA A CA 1
ATOM 663 C C . ALA A 1 86 ? 20.551 16.087 -26.962 1.00 82.00 86 ALA A C 1
ATOM 665 O O . ALA A 1 86 ? 19.708 16.932 -27.231 1.00 82.00 86 ALA A O 1
ATOM 666 N N . GLU A 1 87 ? 21.857 16.298 -27.151 1.00 78.12 87 GLU A N 1
ATOM 667 C CA . GLU A 1 87 ? 22.425 17.531 -27.725 1.00 78.12 87 GLU A CA 1
ATOM 668 C C . GLU A 1 87 ? 21.915 17.787 -29.151 1.00 78.12 87 GLU A C 1
ATOM 670 O O . GLU A 1 87 ? 21.533 18.906 -29.468 1.00 78.12 87 GLU A O 1
ATOM 675 N N . THR A 1 88 ? 21.811 16.746 -29.985 1.00 70.56 88 THR A N 1
ATOM 676 C CA . THR A 1 88 ? 21.254 16.862 -31.348 1.00 70.56 88 THR A CA 1
ATOM 677 C C . THR A 1 88 ? 19.734 17.090 -31.332 1.00 70.56 88 THR A C 1
ATOM 679 O O . THR A 1 88 ? 19.195 17.789 -32.183 1.00 70.56 88 THR A O 1
ATOM 682 N N . SER A 1 89 ? 19.019 16.520 -30.355 1.00 63.28 89 SER A N 1
ATOM 683 C CA . SER A 1 89 ? 17.564 16.674 -30.216 1.00 63.28 89 SER A CA 1
ATOM 684 C C . SER A 1 89 ? 17.146 18.037 -29.646 1.00 63.28 89 SER A C 1
ATO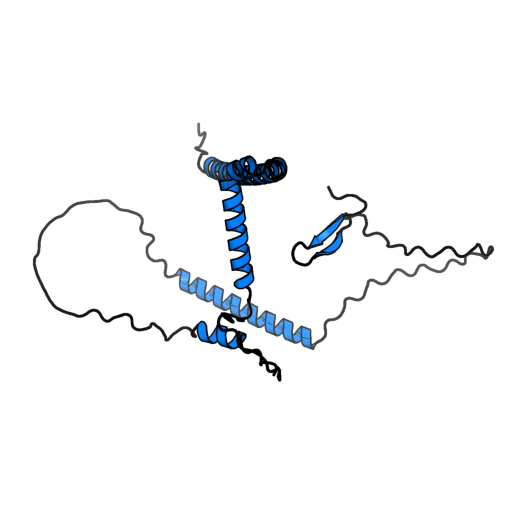M 686 O O . SER A 1 89 ? 16.006 18.444 -29.860 1.00 63.28 89 SER A O 1
ATOM 688 N N . LEU A 1 90 ? 18.037 18.737 -28.934 1.00 57.59 90 LEU A N 1
ATOM 689 C CA . LEU A 1 90 ? 17.791 20.075 -28.379 1.00 57.59 90 LEU A CA 1
ATOM 690 C C . LEU A 1 90 ? 17.706 21.170 -29.463 1.00 57.59 90 LEU A C 1
ATOM 692 O O . LEU A 1 90 ? 17.095 22.203 -29.216 1.00 57.59 90 LEU A O 1
ATOM 696 N N . GLU A 1 91 ? 18.232 20.944 -30.674 1.00 56.31 91 GLU A N 1
ATOM 697 C CA . GLU A 1 91 ? 18.138 21.900 -31.796 1.00 56.31 91 GLU A CA 1
ATOM 698 C C . GLU A 1 91 ? 16.820 21.802 -32.598 1.00 56.31 91 GLU A C 1
ATOM 700 O O . GLU A 1 91 ? 16.616 22.559 -33.542 1.00 56.31 91 GLU A O 1
ATOM 705 N N . THR A 1 92 ? 15.896 20.896 -32.239 1.00 55.88 92 THR A N 1
ATOM 706 C CA . THR A 1 92 ? 14.606 20.710 -32.954 1.00 55.88 92 THR A CA 1
ATOM 707 C C . THR A 1 92 ? 13.406 21.331 -32.226 1.00 55.88 92 THR A C 1
ATOM 709 O O . THR A 1 92 ? 12.262 21.098 -32.604 1.00 55.88 92 THR A O 1
ATOM 712 N N . GLN A 1 93 ? 13.632 22.157 -31.202 1.00 51.72 93 GLN A N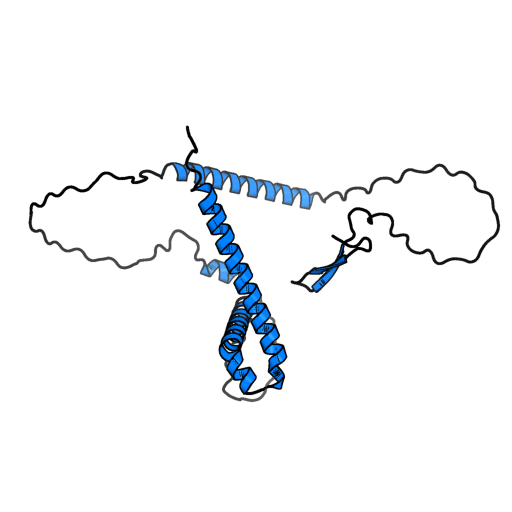 1
ATOM 713 C CA . GLN A 1 93 ? 12.561 22.932 -30.569 1.00 51.72 93 GLN A CA 1
ATOM 714 C C . GLN A 1 93 ? 12.470 24.331 -31.195 1.00 51.72 93 GLN A C 1
ATOM 716 O O . GLN A 1 93 ? 12.672 25.348 -30.536 1.00 51.72 93 GLN A O 1
ATOM 721 N N . ALA A 1 94 ? 12.186 24.377 -32.498 1.00 56.09 94 ALA A N 1
ATOM 722 C CA . ALA A 1 94 ? 11.610 25.572 -33.092 1.00 56.09 94 ALA A CA 1
ATOM 723 C C . ALA A 1 94 ? 10.125 25.604 -32.712 1.00 56.09 94 ALA A C 1
ATOM 725 O O . ALA A 1 94 ? 9.405 24.644 -32.972 1.00 56.09 94 ALA A O 1
ATOM 726 N N . ASP A 1 95 ? 9.708 26.726 -32.134 1.00 48.69 95 ASP A N 1
ATOM 727 C CA . ASP A 1 95 ? 8.313 27.133 -31.951 1.00 48.69 95 ASP A CA 1
ATOM 728 C C . ASP A 1 95 ? 7.612 26.656 -30.663 1.00 48.69 95 ASP A C 1
ATOM 730 O O . ASP A 1 95 ? 6.741 25.788 -30.636 1.00 48.69 95 ASP A O 1
ATOM 734 N N . LEU A 1 96 ? 7.981 27.301 -29.551 1.00 42.88 96 LEU A N 1
ATOM 735 C CA . LEU A 1 96 ? 7.069 27.512 -28.427 1.00 42.88 96 LEU A CA 1
ATOM 736 C C . LEU A 1 96 ? 6.099 28.633 -28.822 1.00 42.88 96 LEU A C 1
ATOM 738 O O . LEU A 1 96 ? 6.402 29.811 -28.644 1.00 42.88 96 LEU A O 1
ATOM 742 N N . GLY A 1 97 ? 4.952 28.240 -29.377 1.00 53.75 97 GLY A N 1
ATOM 743 C CA . GLY A 1 97 ? 3.845 29.135 -29.698 1.00 53.75 97 GLY A CA 1
ATOM 744 C C . GLY A 1 97 ? 3.308 29.841 -28.452 1.00 53.75 97 GLY A C 1
ATOM 745 O O . GLY A 1 97 ? 2.668 29.222 -27.600 1.00 53.75 97 GLY A O 1
ATOM 746 N N . LEU A 1 98 ? 3.558 31.146 -28.370 1.00 41.59 98 LEU A N 1
ATOM 747 C CA . LEU A 1 98 ? 2.953 32.069 -27.416 1.00 41.59 98 LEU A CA 1
ATOM 748 C C . LEU A 1 98 ? 2.434 33.291 -28.189 1.00 41.59 98 LEU A C 1
ATOM 750 O O . LEU A 1 98 ? 3.200 34.184 -28.523 1.00 41.59 98 LEU A O 1
ATOM 754 N N . ASP A 1 99 ? 1.134 33.212 -28.488 1.00 41.59 99 ASP A N 1
ATOM 755 C CA . ASP A 1 99 ? 0.107 34.264 -28.577 1.00 41.59 99 ASP A CA 1
ATOM 756 C C . ASP A 1 99 ? 0.397 35.559 -29.364 1.00 41.59 99 ASP A C 1
ATOM 758 O O . ASP A 1 99 ? 1.234 36.342 -28.942 1.00 41.59 99 ASP A O 1
ATOM 762 N N . GLU A 1 100 ? -0.397 35.833 -30.415 1.00 39.25 100 GLU A N 1
ATOM 763 C CA . GLU A 1 100 ? -0.969 37.169 -30.692 1.00 39.25 100 GLU A CA 1
ATOM 764 C C . GLU A 1 100 ? -2.307 37.060 -31.469 1.00 39.25 100 GLU A C 1
ATOM 766 O O . GLU A 1 100 ? -2.336 36.971 -32.690 1.00 39.25 100 GLU A O 1
ATOM 771 N N . THR A 1 101 ? -3.411 37.100 -30.709 1.00 37.06 101 THR A N 1
ATOM 772 C CA . THR A 1 101 ? -4.711 37.794 -30.927 1.00 37.06 101 THR A CA 1
ATOM 773 C C . THR A 1 101 ? -5.581 37.585 -32.196 1.00 37.06 101 THR A C 1
ATOM 775 O O . THR A 1 101 ? -5.081 37.385 -33.299 1.00 37.06 101 THR A O 1
ATOM 778 N N . PRO A 1 102 ? -6.929 37.681 -32.070 1.00 52.31 102 PRO A N 1
ATOM 779 C CA . PRO A 1 102 ? -7.874 37.377 -33.143 1.00 52.31 102 PRO A CA 1
ATOM 780 C C . PRO A 1 102 ? -8.262 38.626 -33.949 1.00 52.31 102 PRO A C 1
ATOM 782 O O . PRO A 1 102 ? -8.815 39.557 -33.373 1.00 52.31 102 PRO A O 1
ATOM 785 N N . GLU A 1 103 ? -8.102 38.616 -35.277 1.00 38.31 103 GLU A N 1
ATOM 786 C CA . GLU A 1 103 ? -8.884 39.498 -36.156 1.00 38.31 103 GLU A CA 1
ATOM 787 C C . GLU A 1 103 ? -9.312 38.838 -37.474 1.00 38.31 103 GLU A C 1
ATOM 789 O O . GLU A 1 103 ? -8.586 38.126 -38.167 1.00 38.31 103 GLU A O 1
ATOM 794 N N . GLU A 1 104 ? -10.572 39.118 -37.766 1.00 44.31 104 GLU A N 1
ATOM 795 C CA . GLU A 1 104 ? -11.447 38.678 -38.833 1.00 44.31 104 GLU A CA 1
ATOM 796 C C . GLU A 1 104 ? -11.011 39.202 -40.212 1.00 44.31 104 GLU A C 1
ATOM 798 O O . GLU A 1 104 ? -10.832 40.405 -40.412 1.00 44.31 104 GLU A O 1
ATOM 803 N N . ARG A 1 105 ? -10.936 38.320 -41.220 1.00 34.81 105 ARG A N 1
ATOM 804 C CA . ARG A 1 105 ? -11.248 38.721 -42.599 1.00 34.81 105 ARG A CA 1
ATOM 805 C C . ARG A 1 105 ? -11.754 37.552 -43.435 1.00 34.81 105 ARG A C 1
ATOM 807 O O . ARG A 1 105 ? -11.005 36.703 -43.907 1.00 34.81 105 ARG A O 1
ATOM 814 N N . VAL A 1 106 ? -13.066 37.563 -43.617 1.00 44.44 106 VAL A N 1
ATOM 815 C CA . VAL A 1 106 ? -13.797 36.832 -44.647 1.00 44.44 106 VAL A CA 1
ATOM 816 C C . VAL A 1 106 ? -13.512 37.500 -45.991 1.00 44.44 106 VAL A C 1
ATOM 818 O O . VAL A 1 106 ? -13.777 38.689 -46.119 1.00 44.44 106 VAL A O 1
ATOM 821 N N . THR A 1 107 ? -13.033 36.750 -46.984 1.00 36.41 107 THR A N 1
ATOM 822 C CA . THR A 1 107 ? -13.445 36.900 -48.393 1.00 36.41 107 THR A CA 1
ATOM 823 C C . THR A 1 107 ? -13.164 35.608 -49.156 1.00 36.41 107 THR A C 1
ATOM 825 O O . THR A 1 107 ? -12.105 35.000 -49.019 1.00 36.41 107 THR A O 1
ATOM 828 N N . GLU A 1 108 ? -14.157 35.229 -49.943 1.00 39.34 108 GLU A N 1
ATOM 829 C CA . GLU A 1 108 ? -14.320 34.034 -50.760 1.00 39.34 108 GLU A CA 1
ATOM 830 C C . GLU A 1 108 ? -13.250 33.863 -51.852 1.00 39.34 108 GLU A C 1
ATOM 832 O O . GLU A 1 108 ? -12.833 34.835 -52.479 1.00 39.34 108 GLU A O 1
ATOM 837 N N . ALA A 1 109 ? -12.909 32.612 -52.173 1.00 35.94 109 ALA A N 1
ATOM 838 C CA . ALA A 1 109 ? -12.574 32.208 -53.539 1.00 35.94 109 ALA A CA 1
ATOM 839 C C . ALA A 1 109 ? -12.797 30.700 -53.706 1.00 35.94 109 ALA A C 1
ATOM 841 O O . ALA A 1 109 ? -12.222 29.867 -53.009 1.00 35.94 109 ALA A O 1
ATOM 842 N N . SER A 1 110 ? -13.709 30.394 -54.615 1.00 38.38 110 SER A N 1
ATOM 843 C CA . SER A 1 110 ? -14.260 29.093 -54.949 1.00 38.38 110 SER A CA 1
ATOM 844 C C . SER A 1 110 ? -13.271 28.150 -55.640 1.00 38.38 110 SER A C 1
ATOM 846 O O . SER A 1 110 ? -12.414 28.596 -56.390 1.00 38.38 110 SER A O 1
ATOM 848 N N . ALA A 1 111 ? -13.568 26.856 -55.477 1.00 42.03 111 ALA A N 1
ATOM 849 C CA . ALA A 1 111 ? -13.412 25.769 -56.447 1.00 42.03 111 ALA A CA 1
ATOM 850 C C . ALA A 1 111 ? -12.001 25.447 -56.969 1.00 42.03 111 ALA A C 1
ATOM 852 O O . ALA A 1 111 ? -11.487 26.130 -57.838 1.00 42.03 111 ALA A O 1
ATOM 853 N N . ASP A 1 112 ? -11.490 24.282 -56.566 1.00 35.84 112 ASP A N 1
ATOM 854 C CA . ASP A 1 112 ? -11.107 23.259 -57.542 1.00 35.84 112 ASP A CA 1
ATOM 855 C C . ASP A 1 112 ? -11.181 21.863 -56.906 1.00 35.84 112 ASP A C 1
ATOM 857 O O . ASP A 1 112 ? -10.637 21.591 -55.835 1.00 35.84 112 ASP A O 1
ATOM 861 N N . LEU A 1 113 ? -11.943 20.992 -57.565 1.00 49.34 113 LEU A N 1
ATOM 862 C CA . LEU A 1 113 ? -11.970 19.556 -57.337 1.00 49.34 113 LEU A CA 1
ATOM 863 C C . LEU A 1 113 ? -10.777 18.969 -58.087 1.00 49.34 113 LEU A C 1
ATOM 865 O O . LEU A 1 113 ? -10.737 19.113 -59.304 1.00 49.34 113 LEU A O 1
ATOM 869 N N . ASP A 1 114 ? -9.893 18.222 -57.423 1.00 39.06 114 ASP A N 1
ATOM 870 C CA . ASP A 1 114 ? -9.319 17.067 -58.107 1.00 39.06 114 ASP A CA 1
ATOM 871 C C . ASP A 1 114 ? -8.884 15.922 -57.186 1.00 39.06 114 ASP A C 1
ATOM 873 O O . ASP A 1 114 ? -8.491 16.077 -56.031 1.00 39.06 114 ASP A O 1
ATOM 877 N N . THR A 1 115 ? -9.046 14.741 -57.758 1.00 42.47 115 THR A N 1
ATOM 878 C CA . THR A 1 115 ? -8.953 13.393 -57.208 1.00 42.47 115 THR A CA 1
ATOM 879 C C . THR A 1 115 ? -7.527 12.999 -56.804 1.00 42.47 115 THR A C 1
ATOM 881 O O . THR A 1 115 ? -6.618 13.095 -57.621 1.00 42.47 115 THR A O 1
ATOM 884 N N . ALA A 1 116 ? -7.346 12.384 -55.623 1.00 43.12 116 ALA A N 1
ATOM 885 C CA . ALA A 1 116 ? -6.308 11.362 -55.411 1.00 43.12 116 ALA A CA 1
ATOM 886 C C . ALA A 1 116 ? -6.639 10.431 -54.218 1.00 43.12 116 ALA A C 1
ATOM 888 O O . ALA A 1 116 ? -7.109 10.903 -53.180 1.00 43.12 116 ALA A O 1
ATOM 889 N N . PRO A 1 117 ? -6.423 9.105 -54.343 1.00 43.62 117 PRO A N 1
ATOM 890 C CA . PRO A 1 117 ? -6.854 8.116 -53.361 1.00 43.62 117 PRO A CA 1
ATOM 891 C C . PRO A 1 117 ? -5.916 8.065 -52.149 1.00 43.62 117 PRO A C 1
ATOM 893 O O . PRO A 1 117 ? -4.700 8.171 -52.275 1.00 43.62 117 PRO A O 1
ATOM 896 N N . SER A 1 118 ? -6.494 7.829 -50.972 1.00 47.81 118 SER A N 1
ATOM 897 C CA . SER A 1 118 ? -5.759 7.513 -49.745 1.00 47.81 118 SER A CA 1
ATOM 898 C C . SER A 1 118 ? -5.042 6.159 -49.883 1.00 47.81 118 SER A C 1
ATOM 900 O O . SER A 1 118 ? -5.725 5.145 -50.083 1.00 47.81 118 SER A O 1
ATOM 902 N N . PRO A 1 119 ? -3.700 6.082 -49.765 1.00 43.53 119 PRO A N 1
ATOM 903 C CA . PRO A 1 119 ? -3.042 4.815 -49.528 1.00 43.53 119 PRO A CA 1
ATOM 904 C C . PRO A 1 119 ? -3.182 4.464 -48.048 1.00 43.53 119 PRO A C 1
ATOM 906 O O . PRO A 1 119 ? -2.883 5.239 -47.139 1.00 43.53 119 PRO A O 1
ATOM 909 N N . ARG A 1 120 ? -3.695 3.258 -47.848 1.00 43.09 120 ARG A N 1
ATOM 910 C CA . ARG A 1 120 ? -3.847 2.588 -46.568 1.00 43.09 120 ARG A CA 1
ATOM 911 C C . ARG A 1 120 ? -2.488 2.450 -45.889 1.00 43.09 120 ARG A C 1
ATOM 913 O O . ARG A 1 120 ? -1.457 2.348 -46.541 1.00 43.09 120 ARG A O 1
ATOM 920 N N . THR A 1 121 ? -2.554 2.400 -44.569 1.00 49.34 121 THR A N 1
ATOM 921 C CA . THR A 1 121 ? -1.540 1.972 -43.612 1.00 49.34 121 THR A CA 1
ATOM 922 C C . THR A 1 121 ? -0.733 0.761 -44.098 1.00 49.34 121 THR A C 1
ATOM 924 O O . THR A 1 121 ? -1.059 -0.378 -43.783 1.00 49.34 121 THR A O 1
ATOM 927 N N . GLU A 1 122 ? 0.347 0.999 -44.831 1.00 46.59 122 GLU A N 1
ATOM 928 C CA . GLU A 1 122 ? 1.446 0.050 -44.963 1.00 46.59 122 GLU A CA 1
ATOM 929 C C . GLU A 1 122 ? 2.518 0.454 -43.956 1.00 46.59 122 GLU A C 1
ATOM 931 O O . GLU A 1 122 ? 3.242 1.438 -44.106 1.00 46.59 122 GLU A O 1
ATOM 936 N N . SER A 1 123 ? 2.533 -0.305 -42.860 1.00 50.09 123 SER A N 1
ATOM 937 C CA . SER A 1 123 ? 3.760 -0.893 -42.331 1.00 50.09 123 SER A CA 1
ATOM 938 C C . SER A 1 123 ? 5.003 -0.012 -42.455 1.00 50.09 123 SER A C 1
ATOM 940 O O . SER A 1 123 ? 5.853 -0.189 -43.325 1.00 50.09 123 SER A O 1
ATOM 942 N N . ARG A 1 124 ? 5.199 0.830 -41.437 1.00 49.72 124 ARG A N 1
ATOM 943 C CA . ARG A 1 124 ? 6.512 1.338 -41.005 1.00 49.72 124 ARG A CA 1
ATOM 944 C C . ARG A 1 124 ? 7.372 0.197 -40.398 1.00 49.72 124 ARG A C 1
ATOM 946 O O . ARG A 1 124 ? 8.156 0.423 -39.481 1.00 49.72 124 ARG A O 1
ATOM 953 N N . SER A 1 125 ? 7.219 -1.027 -40.914 1.00 56.09 125 SER A N 1
ATOM 954 C CA . SER A 1 125 ? 7.941 -2.263 -40.574 1.00 56.09 125 SER A CA 1
ATOM 955 C C . SER A 1 125 ? 9.262 -2.308 -41.329 1.00 56.09 125 SER A C 1
ATOM 957 O O . SER A 1 125 ? 9.466 -3.111 -42.233 1.00 56.09 125 SER A O 1
ATOM 959 N N . GLY A 1 126 ? 10.152 -1.375 -41.013 1.00 54.75 126 GLY A N 1
ATOM 960 C CA . GLY A 1 126 ? 11.459 -1.338 -41.665 1.00 54.75 126 GLY A CA 1
ATOM 961 C C . GLY A 1 126 ? 12.553 -0.645 -40.876 1.00 54.75 126 GLY A C 1
ATOM 962 O O . GLY A 1 126 ? 13.605 -0.359 -41.443 1.00 54.75 126 GLY A O 1
ATOM 963 N N . ARG A 1 127 ? 12.336 -0.311 -39.596 1.00 58.69 127 ARG A N 1
ATOM 964 C CA . ARG A 1 127 ? 13.384 0.374 -38.824 1.00 58.69 127 ARG A CA 1
ATOM 965 C C . ARG A 1 127 ? 13.479 0.061 -37.340 1.00 58.69 127 ARG A C 1
ATOM 967 O O . ARG A 1 127 ? 14.367 0.612 -36.697 1.00 58.69 127 ARG A O 1
ATOM 974 N N . LEU A 1 128 ? 12.642 -0.827 -36.816 1.00 62.28 128 LEU A N 1
ATOM 975 C CA . LEU A 1 128 ? 12.867 -1.432 -35.510 1.00 62.28 128 LEU A CA 1
ATOM 976 C C . LEU A 1 128 ? 12.775 -2.955 -35.669 1.00 62.28 128 LEU A C 1
ATOM 978 O O . LEU A 1 128 ? 11.900 -3.402 -36.408 1.00 62.28 128 LEU A O 1
ATOM 982 N N . PRO A 1 129 ? 13.682 -3.726 -35.042 1.00 61.12 129 PRO A N 1
ATOM 983 C CA . PRO A 1 129 ? 13.492 -5.162 -34.861 1.00 61.12 129 PRO A CA 1
ATOM 984 C C . PRO A 1 129 ? 12.091 -5.422 -34.293 1.00 61.12 129 PRO A C 1
ATOM 986 O O . PRO A 1 129 ? 11.676 -4.702 -33.379 1.00 61.12 129 PRO A O 1
ATOM 989 N N . ASP A 1 130 ? 11.369 -6.404 -34.836 1.00 70.56 130 ASP A N 1
ATOM 990 C CA . ASP A 1 130 ? 10.028 -6.747 -34.360 1.00 70.56 130 ASP A CA 1
ATOM 991 C C . ASP A 1 130 ? 10.111 -7.235 -32.901 1.00 70.56 130 ASP A C 1
ATOM 993 O O . ASP A 1 130 ? 10.891 -8.124 -32.547 1.00 70.56 130 ASP A O 1
ATOM 997 N N . ILE A 1 131 ? 9.313 -6.622 -32.025 1.00 70.50 131 ILE A N 1
ATOM 998 C CA . ILE A 1 131 ? 9.295 -6.874 -30.569 1.00 70.50 131 ILE A CA 1
ATOM 999 C C . ILE A 1 131 ? 8.854 -8.319 -30.249 1.00 70.50 131 ILE A C 1
ATOM 1001 O O . ILE A 1 131 ? 9.162 -8.878 -29.192 1.00 70.50 131 ILE A O 1
ATOM 1005 N N . GLU A 1 132 ? 8.193 -8.952 -31.206 1.00 69.38 132 GLU A N 1
ATOM 1006 C CA . GLU A 1 132 ? 7.642 -10.296 -31.176 1.00 69.38 132 GLU A CA 1
ATOM 1007 C C . GLU A 1 132 ? 8.725 -11.345 -31.464 1.00 69.38 132 GLU A C 1
ATOM 1009 O O . GLU A 1 132 ? 8.652 -12.459 -30.944 1.00 69.38 132 GLU A O 1
ATOM 1014 N N . GLU A 1 133 ? 9.783 -10.975 -32.193 1.00 67.31 133 GLU A N 1
ATOM 1015 C CA . GLU A 1 133 ? 10.975 -11.809 -32.359 1.00 67.31 133 GLU A CA 1
ATOM 1016 C C . GLU A 1 133 ? 11.800 -11.818 -31.063 1.00 67.31 133 GLU A C 1
ATOM 1018 O O . GLU A 1 133 ? 12.211 -12.879 -30.593 1.00 67.31 133 GLU A O 1
ATOM 1023 N N . ILE A 1 134 ? 11.951 -10.658 -30.407 1.00 65.12 134 ILE A N 1
ATOM 1024 C CA . ILE A 1 134 ? 12.714 -10.554 -29.153 1.00 65.12 134 ILE A CA 1
ATOM 1025 C C . ILE A 1 134 ? 12.070 -11.384 -28.030 1.00 65.12 134 ILE A C 1
ATOM 1027 O O . ILE A 1 134 ? 12.782 -12.138 -27.370 1.00 65.12 134 ILE A O 1
ATOM 1031 N N . ASN A 1 135 ? 10.746 -11.328 -27.834 1.00 63.12 135 ASN A N 1
ATOM 1032 C CA . ASN A 1 135 ? 10.076 -12.161 -26.819 1.00 63.12 135 ASN A CA 1
ATOM 1033 C C . ASN A 1 135 ? 10.172 -13.662 -27.127 1.00 63.12 135 ASN A C 1
ATOM 1035 O O . ASN A 1 135 ? 10.371 -14.465 -26.218 1.00 63.12 135 ASN A O 1
ATOM 1039 N N . SER A 1 136 ? 10.119 -14.039 -28.406 1.00 60.69 136 SER A N 1
ATOM 1040 C CA . SER A 1 136 ? 10.186 -15.448 -28.810 1.00 60.69 136 SER A CA 1
ATOM 1041 C C . SER A 1 136 ? 11.559 -16.075 -28.543 1.00 60.69 136 SER A C 1
ATOM 1043 O O . SER A 1 136 ? 11.648 -17.262 -28.239 1.00 60.69 136 SER A O 1
ATOM 1045 N N . THR A 1 137 ? 12.640 -15.286 -28.602 1.00 61.78 137 THR A N 1
ATOM 1046 C CA . THR A 1 137 ? 13.994 -15.777 -28.274 1.00 61.78 137 THR A CA 1
ATOM 1047 C C . THR A 1 137 ? 14.226 -16.005 -26.778 1.00 61.78 137 THR A C 1
ATOM 1049 O O . THR A 1 137 ? 15.142 -16.747 -26.424 1.00 61.78 137 THR A O 1
ATOM 1052 N N . LEU A 1 138 ? 13.402 -15.419 -25.898 1.00 57.34 138 LEU A N 1
ATOM 1053 C CA . LEU A 1 138 ? 13.479 -15.640 -24.450 1.00 57.34 138 LEU A CA 1
ATOM 1054 C C . LEU A 1 138 ? 12.663 -16.852 -23.967 1.00 57.34 138 LEU A C 1
ATOM 1056 O O . LEU A 1 138 ? 12.996 -17.403 -22.920 1.00 57.34 138 LEU A O 1
ATOM 1060 N N . ASP A 1 139 ? 11.653 -17.296 -24.723 1.00 57.03 139 ASP A N 1
ATOM 1061 C CA . ASP A 1 139 ? 10.780 -18.426 -24.350 1.00 57.03 139 ASP A CA 1
ATOM 1062 C C . ASP A 1 139 ? 11.273 -19.803 -24.840 1.00 57.03 139 ASP A C 1
ATOM 1064 O O . ASP A 1 139 ? 10.654 -20.832 -24.566 1.00 57.03 139 ASP A O 1
ATOM 1068 N N . ALA A 1 140 ? 12.417 -19.878 -25.526 1.00 52.28 140 ALA A N 1
ATOM 1069 C CA . ALA A 1 140 ? 12.985 -21.143 -25.992 1.00 52.28 140 ALA A CA 1
ATOM 1070 C C . ALA A 1 140 ? 13.659 -21.936 -24.850 1.00 52.28 140 ALA A C 1
ATOM 1072 O O . ALA A 1 140 ? 14.883 -22.070 -24.789 1.00 52.28 140 ALA A O 1
ATOM 1073 N N . ARG A 1 141 ? 12.856 -22.495 -23.938 1.00 58.19 141 ARG A N 1
ATOM 1074 C CA . ARG A 1 141 ? 13.277 -23.547 -23.000 1.00 58.19 141 ARG A CA 1
ATOM 1075 C C . ARG A 1 141 ? 13.039 -24.916 -23.660 1.00 58.19 141 ARG A C 1
ATOM 1077 O O . ARG A 1 141 ? 11.960 -25.130 -24.209 1.00 58.19 141 ARG A O 1
ATOM 1084 N N . PRO A 1 142 ? 14.010 -25.847 -23.667 1.00 49.44 142 PRO A N 1
ATOM 1085 C CA . PRO A 1 142 ? 13.820 -27.138 -24.323 1.00 49.44 142 PRO A CA 1
ATOM 1086 C C . PRO A 1 142 ? 12.775 -27.975 -23.561 1.00 49.44 142 PRO A C 1
ATOM 1088 O O . PRO A 1 142 ? 12.849 -28.036 -22.332 1.00 49.44 142 PRO A O 1
ATOM 1091 N N . PRO A 1 143 ? 11.817 -28.627 -24.247 1.00 49.38 143 PRO A N 1
ATOM 1092 C CA . PRO A 1 143 ? 10.831 -29.467 -23.582 1.00 49.38 143 PRO A CA 1
ATOM 1093 C C . PRO A 1 143 ? 11.484 -30.763 -23.091 1.00 49.38 143 PRO A C 1
ATOM 1095 O O . PRO A 1 143 ? 12.040 -31.537 -23.878 1.00 49.38 143 PRO A O 1
ATOM 1098 N N . GLU A 1 144 ? 11.403 -31.006 -21.782 1.00 47.91 144 GLU A N 1
ATOM 1099 C CA . GLU A 1 144 ? 11.696 -32.316 -21.215 1.00 47.91 144 GLU A CA 1
ATOM 1100 C C . GLU A 1 144 ? 10.626 -33.319 -21.651 1.00 47.91 144 GLU A C 1
ATOM 1102 O O . GLU A 1 144 ? 9.420 -33.096 -21.551 1.00 47.91 144 GLU A O 1
ATOM 1107 N N . GLN A 1 145 ? 11.103 -34.443 -22.169 1.00 44.47 145 GLN A N 1
ATOM 1108 C CA . GLN A 1 145 ? 10.304 -35.545 -22.672 1.00 44.47 145 GLN A CA 1
ATOM 1109 C C . GLN A 1 145 ? 9.634 -36.265 -21.495 1.00 44.47 145 GLN A C 1
ATOM 1111 O O . GLN A 1 145 ? 10.280 -37.056 -20.810 1.00 44.47 145 GLN A O 1
ATOM 1116 N N . HIS A 1 146 ? 8.342 -36.025 -21.261 1.00 40.44 146 HIS A N 1
ATOM 1117 C CA . HIS A 1 146 ? 7.552 -36.865 -20.360 1.00 40.44 146 HIS A CA 1
ATOM 1118 C C . HIS A 1 146 ? 6.915 -38.020 -21.140 1.00 40.44 146 HIS A C 1
ATOM 1120 O O . HIS A 1 146 ? 5.972 -37.858 -21.912 1.00 40.44 146 HIS A O 1
ATOM 1126 N N . TYR A 1 147 ? 7.495 -39.202 -20.947 1.00 41.12 147 TYR A N 1
ATOM 1127 C CA . TYR A 1 147 ? 7.037 -40.476 -21.479 1.00 41.12 147 TYR A CA 1
ATOM 1128 C C . TYR A 1 147 ? 5.924 -41.050 -20.591 1.00 41.12 147 TYR A C 1
ATOM 1130 O O . TYR A 1 147 ? 6.180 -41.434 -19.455 1.00 41.12 147 TYR A O 1
ATOM 1138 N N . GLY A 1 148 ? 4.722 -41.157 -21.162 1.00 43.28 148 GLY A N 1
ATOM 1139 C CA . GLY A 1 148 ? 3.755 -42.226 -20.903 1.00 43.28 148 GLY A CA 1
ATOM 1140 C C . GLY A 1 148 ? 2.960 -42.194 -19.593 1.00 43.28 148 GLY A C 1
ATOM 1141 O O . GLY A 1 148 ? 3.473 -42.526 -18.534 1.00 43.28 148 GLY A O 1
ATOM 1142 N N . SER A 1 149 ? 1.641 -42.025 -19.705 1.00 34.19 149 SER A N 1
ATOM 1143 C CA . SER A 1 149 ? 0.722 -43.089 -19.272 1.00 34.19 149 SER A CA 1
ATOM 1144 C C . SER A 1 149 ? -0.668 -42.910 -19.888 1.00 34.19 149 SER A C 1
ATOM 1146 O O . SER A 1 149 ? -1.289 -41.857 -19.784 1.00 34.19 149 SER A O 1
ATOM 1148 N N . ASP A 1 150 ? -1.119 -43.965 -20.563 1.00 38.19 150 ASP A N 1
ATOM 1149 C CA . ASP A 1 150 ? -2.511 -44.221 -20.929 1.00 38.19 150 ASP A CA 1
ATOM 1150 C C . ASP A 1 150 ? -3.413 -44.169 -19.684 1.00 38.19 150 ASP A C 1
ATOM 1152 O O . ASP A 1 150 ? -3.157 -44.902 -18.727 1.00 38.19 150 ASP A O 1
ATOM 1156 N N . ALA A 1 151 ? -4.501 -43.392 -19.723 1.00 36.47 151 ALA A N 1
ATOM 1157 C CA . ALA A 1 151 ? -5.867 -43.934 -19.735 1.00 36.47 151 ALA A CA 1
ATOM 1158 C C . ALA A 1 151 ? -6.947 -42.866 -19.461 1.00 36.47 151 ALA A C 1
ATOM 1160 O O . ALA A 1 151 ? -6.949 -42.197 -18.434 1.00 36.47 151 ALA A O 1
ATOM 1161 N N . MET A 1 152 ? -7.965 -42.905 -20.326 1.00 33.75 152 MET A N 1
ATOM 1162 C CA . MET A 1 152 ? -9.375 -42.572 -20.085 1.00 33.75 152 MET A CA 1
ATOM 1163 C C . MET A 1 152 ? -9.846 -41.129 -20.336 1.00 33.75 152 MET A C 1
ATOM 1165 O O . MET A 1 152 ? -9.648 -40.196 -19.572 1.00 33.75 152 MET A O 1
ATOM 1169 N N . THR A 1 153 ? -10.578 -41.021 -21.442 1.00 39.69 153 THR A N 1
ATOM 1170 C CA . THR A 1 153 ? -11.345 -39.883 -21.939 1.00 39.69 153 THR A CA 1
ATOM 1171 C C . THR A 1 153 ? -12.429 -39.421 -20.956 1.00 39.69 153 THR A C 1
ATOM 1173 O O . THR A 1 153 ? -13.403 -40.139 -20.731 1.00 39.69 153 THR A O 1
ATOM 1176 N N . ILE A 1 154 ? -12.322 -38.176 -20.485 1.00 41.16 154 ILE A N 1
ATOM 1177 C CA . ILE A 1 154 ? -13.460 -37.268 -20.301 1.00 41.16 154 ILE A CA 1
ATOM 1178 C C . ILE A 1 154 ? -13.138 -36.004 -21.100 1.00 41.16 154 ILE A C 1
ATOM 1180 O O . ILE A 1 154 ? -12.136 -35.335 -20.883 1.00 41.16 154 ILE A O 1
ATOM 1184 N N . THR A 1 155 ? -13.978 -35.725 -22.087 1.00 46.53 155 THR A N 1
ATOM 1185 C CA . THR A 1 155 ? -14.005 -34.470 -22.831 1.00 46.53 155 THR A CA 1
ATOM 1186 C C . THR A 1 155 ? -14.637 -33.390 -21.959 1.00 46.53 155 THR A C 1
ATOM 1188 O O . THR A 1 155 ? -15.842 -33.457 -21.729 1.00 46.53 155 THR A O 1
ATOM 1191 N N . ASP A 1 156 ? -13.819 -32.474 -21.445 1.00 43.34 156 ASP A N 1
ATOM 1192 C CA . ASP A 1 156 ? -13.964 -31.002 -21.404 1.00 43.34 156 ASP A CA 1
ATOM 1193 C C . ASP A 1 156 ? -13.010 -30.476 -20.317 1.00 43.34 156 ASP A C 1
ATOM 1195 O O . ASP A 1 156 ? -13.409 -30.026 -19.246 1.00 43.34 156 ASP A O 1
ATOM 1199 N N . GLU A 1 157 ? -11.711 -30.627 -20.566 1.00 41.66 157 GLU A N 1
ATOM 1200 C CA . GLU A 1 157 ? -10.686 -29.880 -19.853 1.00 41.66 157 GLU A CA 1
ATOM 1201 C C . GLU A 1 157 ? -10.028 -29.002 -20.908 1.00 41.66 157 GLU A C 1
ATOM 1203 O O . GLU A 1 157 ? -9.308 -29.469 -21.794 1.00 41.66 157 GLU A O 1
ATOM 1208 N N . ALA A 1 158 ? -10.370 -27.714 -20.868 1.00 41.72 158 ALA A N 1
ATOM 1209 C CA . ALA A 1 158 ? -9.560 -26.673 -21.462 1.00 41.72 158 ALA A CA 1
ATOM 1210 C C . ALA A 1 158 ? -8.189 -26.746 -20.789 1.00 41.72 158 ALA A C 1
ATOM 1212 O O . ALA A 1 158 ? -7.940 -26.101 -19.771 1.00 41.72 158 ALA A O 1
ATOM 1213 N N . ASP A 1 159 ? -7.321 -27.576 -21.354 1.00 42.00 159 ASP A N 1
ATOM 1214 C CA . ASP A 1 159 ? -5.934 -27.716 -20.957 1.00 42.00 159 ASP A CA 1
ATOM 1215 C C . ASP A 1 159 ? -5.183 -26.478 -21.461 1.00 42.00 159 ASP A C 1
ATOM 1217 O O . ASP A 1 159 ? -4.393 -26.496 -22.403 1.00 42.00 159 ASP A O 1
ATOM 1221 N N . THR A 1 160 ? -5.489 -25.325 -20.867 1.00 49.66 160 THR A N 1
ATOM 1222 C CA . THR A 1 160 ? -4.616 -24.161 -20.926 1.00 49.66 160 THR A CA 1
ATOM 1223 C C . THR A 1 160 ? -3.539 -24.340 -19.869 1.00 49.66 160 THR A C 1
ATOM 1225 O O . THR A 1 160 ? -3.438 -23.535 -18.947 1.00 49.66 160 THR A O 1
ATOM 1228 N N . THR A 1 161 ? -2.710 -25.379 -19.991 1.00 52.06 161 THR A N 1
ATOM 1229 C CA . THR A 1 161 ? -1.402 -25.380 -19.325 1.00 52.06 161 THR A CA 1
ATOM 1230 C C . THR A 1 161 ? -0.412 -24.596 -20.188 1.00 52.06 161 THR A C 1
ATOM 1232 O O . THR A 1 161 ? 0.603 -25.095 -20.659 1.00 52.06 161 THR A O 1
ATOM 1235 N N . GLY A 1 162 ? -0.735 -23.325 -20.429 1.00 56.03 162 GLY A N 1
ATOM 1236 C CA . GLY A 1 162 ? 0.322 -22.340 -20.583 1.00 56.03 162 GLY A CA 1
ATOM 1237 C C . GLY A 1 162 ? 0.884 -22.129 -19.187 1.00 56.03 162 GLY A C 1
ATOM 1238 O O . GLY A 1 162 ? 0.112 -21.843 -18.269 1.00 56.03 162 GLY A O 1
ATOM 1239 N N . ASP A 1 163 ? 2.189 -22.309 -18.998 1.00 64.12 163 ASP A N 1
ATOM 1240 C CA . ASP A 1 163 ? 2.829 -21.931 -17.741 1.00 64.12 163 ASP A CA 1
ATOM 1241 C C . ASP A 1 163 ? 2.365 -20.508 -17.373 1.00 64.12 163 ASP A C 1
ATOM 1243 O O . ASP A 1 163 ? 2.466 -19.607 -18.216 1.00 64.12 163 ASP A O 1
ATOM 1247 N N . PRO A 1 164 ? 1.820 -20.260 -16.162 1.00 60.34 164 PRO A N 1
ATOM 1248 C CA . PRO A 1 164 ? 1.382 -18.932 -15.758 1.00 60.34 164 PRO A CA 1
ATOM 1249 C C . PRO A 1 164 ? 2.613 -18.071 -15.456 1.00 60.34 164 PRO A C 1
ATOM 1251 O O . PRO A 1 164 ? 2.871 -17.679 -14.319 1.00 60.34 164 PRO A O 1
ATOM 1254 N N . GLY A 1 165 ? 3.397 -17.756 -16.487 1.00 66.69 165 GLY A N 1
ATOM 1255 C CA . GLY A 1 165 ? 4.436 -16.746 -16.425 1.00 66.69 165 GLY A CA 1
ATOM 1256 C C . GLY A 1 165 ? 3.795 -15.442 -15.972 1.00 66.69 165 GLY A C 1
ATOM 1257 O O . GLY A 1 165 ? 2.788 -15.042 -16.546 1.00 66.69 165 GLY A O 1
ATOM 1258 N N . PHE A 1 166 ? 4.340 -14.841 -14.908 1.00 71.94 166 PHE A N 1
ATOM 1259 C CA . PHE A 1 166 ? 4.127 -13.499 -14.328 1.00 71.94 166 PHE A CA 1
ATOM 1260 C C . PHE A 1 166 ? 2.733 -12.833 -14.458 1.00 71.94 166 PHE A C 1
ATOM 1262 O O . PHE A 1 166 ? 2.117 -12.468 -13.456 1.00 71.94 166 PHE A O 1
ATOM 1269 N N . ARG A 1 167 ? 2.206 -12.694 -15.677 1.00 78.75 167 ARG A N 1
ATOM 1270 C CA . ARG A 1 167 ? 0.829 -12.310 -16.018 1.00 78.75 167 ARG A CA 1
ATOM 1271 C C . ARG A 1 167 ? -0.229 -13.131 -15.278 1.00 78.75 167 ARG A C 1
ATOM 1273 O O . ARG A 1 167 ? -1.214 -12.544 -14.846 1.00 78.75 167 ARG A O 1
ATOM 1280 N N . GLY A 1 168 ? -0.019 -14.435 -15.074 1.00 82.56 168 GLY A N 1
ATOM 1281 C CA . GLY A 1 168 ? -0.953 -15.271 -14.304 1.00 82.56 168 GLY A CA 1
ATOM 1282 C C . GLY A 1 168 ? -1.108 -14.800 -12.852 1.00 82.56 168 GLY A C 1
ATOM 1283 O O . GLY A 1 168 ? -2.224 -14.629 -12.364 1.00 82.56 168 GLY A O 1
ATOM 1284 N N . GLY A 1 169 ? 0.009 -14.480 -12.191 1.00 86.56 169 GLY A N 1
ATOM 1285 C CA . GLY A 1 169 ? 0.007 -13.925 -10.833 1.00 86.56 169 GLY A CA 1
ATOM 1286 C C . GLY A 1 169 ? -0.549 -12.499 -10.766 1.00 86.56 169 GLY A C 1
ATOM 1287 O O . GLY A 1 169 ? -1.295 -12.168 -9.847 1.00 86.56 169 GLY A O 1
ATOM 1288 N N . PHE A 1 170 ? -0.245 -11.659 -11.761 1.00 92.38 170 PHE A N 1
ATOM 1289 C CA . PHE A 1 170 ? -0.779 -10.297 -11.842 1.00 92.38 170 PHE A CA 1
ATOM 1290 C C . PHE A 1 170 ? -2.303 -10.276 -12.030 1.00 92.38 170 PHE A C 1
ATOM 1292 O O . PHE A 1 170 ? -3.001 -9.544 -11.330 1.00 92.38 170 PHE A O 1
ATOM 1299 N N . VAL A 1 171 ? -2.835 -11.116 -12.923 1.00 93.31 171 VAL A N 1
ATOM 1300 C CA . VAL A 1 171 ? -4.285 -11.259 -13.115 1.00 93.31 171 VAL A CA 1
ATOM 1301 C C . VAL A 1 171 ? -4.940 -11.808 -11.848 1.00 93.31 171 VAL A C 1
ATOM 1303 O O . VAL A 1 171 ? -5.961 -11.272 -11.427 1.00 93.31 171 VAL A O 1
ATOM 1306 N N . ALA A 1 172 ? -4.333 -12.796 -11.183 1.00 92.69 172 ALA A N 1
ATOM 1307 C CA . ALA A 1 172 ? -4.827 -13.287 -9.898 1.00 92.69 172 ALA A CA 1
ATOM 1308 C C . ALA A 1 172 ? -4.890 -12.172 -8.837 1.00 92.69 172 ALA A C 1
ATOM 1310 O O . ALA A 1 172 ? -5.900 -12.042 -8.149 1.00 92.69 172 ALA A O 1
ATOM 1311 N N . MET A 1 173 ? -3.869 -11.312 -8.747 1.00 94.69 173 MET A N 1
ATOM 1312 C CA . MET A 1 173 ? -3.874 -10.163 -7.832 1.00 94.69 173 MET A CA 1
ATOM 1313 C C . MET A 1 173 ? -4.956 -9.138 -8.171 1.00 94.69 173 MET A C 1
ATOM 1315 O O . MET A 1 173 ? -5.630 -8.651 -7.266 1.00 94.69 173 MET A O 1
ATOM 1319 N N . ILE A 1 174 ? -5.177 -8.840 -9.456 1.00 95.62 174 ILE A N 1
ATOM 1320 C CA . ILE A 1 174 ? -6.281 -7.967 -9.884 1.00 95.62 174 ILE A CA 1
ATOM 1321 C C . ILE A 1 174 ? -7.630 -8.572 -9.498 1.00 95.62 174 ILE A C 1
ATOM 1323 O O . ILE A 1 174 ? -8.487 -7.865 -8.972 1.00 95.62 174 ILE A O 1
ATOM 1327 N N . LEU A 1 175 ? -7.826 -9.870 -9.723 1.00 96.50 175 LEU A N 1
ATOM 1328 C CA . LEU A 1 175 ? -9.064 -10.553 -9.353 1.00 96.50 175 LEU A CA 1
ATOM 1329 C C . LEU A 1 175 ? -9.292 -10.518 -7.838 1.00 96.50 175 LEU A C 1
ATOM 1331 O O . LEU A 1 175 ? -10.405 -10.234 -7.402 1.00 96.50 175 LEU A O 1
ATOM 1335 N N . ILE A 1 176 ? -8.245 -10.725 -7.035 1.00 96.50 176 ILE A N 1
ATOM 1336 C CA . ILE A 1 176 ? -8.310 -10.590 -5.573 1.00 96.50 176 ILE A CA 1
ATOM 1337 C C . ILE A 1 176 ? -8.651 -9.148 -5.176 1.00 96.50 176 ILE A C 1
ATOM 1339 O O . ILE A 1 176 ? -9.505 -8.937 -4.318 1.00 96.50 176 ILE A O 1
ATOM 1343 N N . ALA A 1 177 ? -8.039 -8.144 -5.806 1.00 95.38 177 ALA A N 1
ATOM 1344 C CA . ALA A 1 177 ? -8.341 -6.743 -5.529 1.00 95.38 177 ALA A CA 1
ATOM 1345 C C . ALA A 1 177 ? -9.804 -6.401 -5.854 1.00 95.38 177 ALA A C 1
ATOM 1347 O O . ALA A 1 177 ? -10.490 -5.787 -5.039 1.00 95.38 177 ALA A O 1
ATOM 1348 N N . LEU A 1 178 ? -10.311 -6.850 -7.005 1.00 97.00 178 LEU A N 1
ATOM 1349 C CA . LEU A 1 178 ? -11.715 -6.685 -7.385 1.00 97.00 178 LEU A CA 1
ATOM 1350 C C . LEU A 1 178 ? -12.660 -7.407 -6.418 1.00 97.00 178 LEU A C 1
ATOM 1352 O O . LEU A 1 178 ? -13.695 -6.850 -6.059 1.00 97.00 178 LEU A O 1
ATOM 1356 N N . LEU A 1 179 ? -12.296 -8.606 -5.956 1.00 96.00 179 LEU A N 1
ATOM 1357 C CA . LEU A 1 179 ? -13.042 -9.340 -4.935 1.00 96.00 179 LEU A CA 1
ATOM 1358 C C . LEU A 1 179 ? -13.108 -8.549 -3.621 1.00 96.00 179 LEU A C 1
ATOM 1360 O O . LEU A 1 179 ? -14.188 -8.395 -3.059 1.00 96.00 179 LEU A O 1
ATOM 1364 N N . LEU A 1 180 ? -11.982 -8.012 -3.145 1.00 95.00 180 LEU A N 1
ATOM 1365 C CA . LEU A 1 180 ? -11.940 -7.188 -1.934 1.00 95.00 180 LEU A CA 1
ATOM 1366 C C . LEU A 1 180 ? -12.796 -5.925 -2.084 1.00 95.00 180 LEU A C 1
ATOM 1368 O O . LEU A 1 180 ? -13.581 -5.610 -1.194 1.00 95.00 180 LEU A O 1
ATOM 1372 N N . ILE A 1 181 ? -12.724 -5.249 -3.233 1.00 94.81 181 ILE A N 1
ATOM 1373 C CA . ILE A 1 181 ? -13.585 -4.096 -3.535 1.00 94.81 181 ILE A CA 1
ATOM 1374 C C . ILE A 1 181 ? -15.064 -4.506 -3.525 1.00 94.81 181 ILE A C 1
ATOM 1376 O O . ILE A 1 181 ? -15.891 -3.809 -2.939 1.00 94.81 181 ILE A O 1
ATOM 1380 N N . ALA A 1 182 ? -15.416 -5.645 -4.124 1.00 94.69 182 ALA A N 1
ATOM 1381 C CA . ALA A 1 182 ? -16.783 -6.155 -4.095 1.00 94.69 182 ALA A CA 1
ATOM 1382 C C . ALA A 1 182 ? -17.249 -6.452 -2.659 1.00 94.69 182 ALA A C 1
ATOM 1384 O O . ALA A 1 182 ? -18.369 -6.091 -2.300 1.00 94.69 182 ALA A O 1
ATOM 1385 N N . ILE A 1 183 ? -16.386 -7.038 -1.820 1.00 93.25 183 ILE A N 1
ATOM 1386 C CA . ILE A 1 183 ? -16.653 -7.265 -0.392 1.00 93.25 183 ILE A CA 1
ATOM 1387 C C . ILE A 1 183 ? -16.846 -5.936 0.343 1.00 93.25 183 ILE A C 1
ATOM 1389 O O . ILE A 1 183 ? -17.777 -5.831 1.131 1.00 93.25 183 ILE A O 1
ATOM 1393 N N . TYR A 1 184 ? -16.040 -4.908 0.066 1.00 93.06 184 TYR A N 1
ATOM 1394 C CA . TYR A 1 184 ? -16.206 -3.574 0.653 1.00 93.06 184 TYR A CA 1
ATOM 1395 C C . TYR A 1 184 ? -17.568 -2.957 0.298 1.00 93.06 184 TYR A C 1
ATOM 1397 O O . TYR A 1 184 ? -18.290 -2.491 1.177 1.00 93.06 184 TYR A O 1
ATOM 1405 N N . LEU A 1 185 ? -17.962 -3.009 -0.979 1.00 93.06 185 LEU A N 1
ATOM 1406 C CA . LEU A 1 185 ? -19.248 -2.473 -1.444 1.00 93.06 185 LEU A CA 1
ATOM 1407 C C . LEU A 1 185 ? -20.445 -3.262 -0.897 1.00 93.06 185 LEU A C 1
ATOM 1409 O O . LEU A 1 185 ? -21.506 -2.694 -0.637 1.00 93.06 185 LEU A O 1
ATOM 1413 N N . LEU A 1 186 ? -20.284 -4.577 -0.733 1.00 92.12 186 LEU A N 1
ATOM 1414 C CA . LEU A 1 186 ? -21.333 -5.476 -0.262 1.00 92.12 186 LEU A CA 1
ATOM 1415 C C . LEU A 1 186 ? -21.283 -5.716 1.256 1.00 92.12 186 LEU A C 1
ATOM 1417 O O . LEU A 1 186 ? -22.163 -6.397 1.779 1.00 92.12 186 LEU A O 1
ATOM 1421 N N . ALA A 1 187 ? -20.324 -5.126 1.974 1.00 88.00 187 ALA A N 1
ATOM 1422 C CA . ALA A 1 187 ? -20.121 -5.281 3.414 1.00 88.00 187 ALA A CA 1
ATOM 1423 C C . ALA A 1 187 ? -21.417 -5.176 4.243 1.00 88.00 187 ALA A C 1
ATOM 1425 O O . ALA A 1 187 ? -21.689 -6.107 5.005 1.00 88.00 187 ALA A O 1
ATOM 1426 N N . PRO A 1 188 ? -22.285 -4.151 4.070 1.00 84.31 188 PRO A N 1
ATOM 1427 C CA . PRO A 1 188 ? -23.527 -4.060 4.842 1.00 84.31 188 PRO A CA 1
ATOM 1428 C C . PRO A 1 188 ? -24.509 -5.205 4.549 1.00 84.31 188 PRO A C 1
ATOM 1430 O O . PRO A 1 188 ? -25.247 -5.631 5.435 1.00 84.31 188 PRO A O 1
ATOM 1433 N N . ARG A 1 189 ? -24.517 -5.748 3.322 1.00 88.38 189 ARG A N 1
ATOM 1434 C CA . ARG A 1 189 ? -25.345 -6.914 2.979 1.00 88.38 189 ARG A CA 1
ATOM 1435 C C . ARG A 1 189 ? -24.776 -8.216 3.533 1.00 88.38 189 ARG A C 1
ATOM 1437 O O . ARG A 1 189 ? -25.554 -9.057 3.972 1.00 88.38 189 ARG A O 1
ATOM 1444 N N . VAL A 1 190 ? -23.453 -8.385 3.526 1.00 87.25 190 VAL A N 1
ATOM 1445 C CA . VAL A 1 190 ? -22.801 -9.579 4.088 1.00 87.25 190 VAL A CA 1
ATOM 1446 C C . VAL A 1 190 ? -22.972 -9.615 5.608 1.00 87.25 190 VAL A C 1
ATOM 1448 O O . VAL A 1 190 ? -23.323 -10.663 6.144 1.00 87.25 190 VAL A O 1
ATOM 1451 N N . ALA A 1 191 ? -22.833 -8.471 6.286 1.00 87.88 191 ALA A N 1
ATOM 1452 C CA . ALA A 1 191 ? -23.062 -8.353 7.726 1.00 87.88 191 ALA A CA 1
ATOM 1453 C C . ALA A 1 191 ? -24.511 -8.699 8.121 1.00 87.88 191 ALA A C 1
ATOM 1455 O O . ALA A 1 191 ? -24.735 -9.386 9.114 1.00 87.88 191 ALA A O 1
ATOM 1456 N N . ALA A 1 192 ? -25.498 -8.298 7.310 1.00 88.69 192 ALA A N 1
ATOM 1457 C CA . ALA A 1 192 ? -26.901 -8.639 7.546 1.00 88.69 192 ALA A CA 1
ATOM 1458 C C . ALA A 1 192 ? -27.213 -10.133 7.327 1.00 88.69 192 ALA A C 1
ATOM 1460 O O . ALA A 1 192 ? -28.074 -10.688 8.007 1.00 88.69 192 ALA A O 1
ATOM 1461 N N . ALA A 1 193 ? -26.540 -10.782 6.370 1.00 90.19 193 ALA A N 1
ATOM 1462 C CA . ALA A 1 193 ? -26.745 -12.198 6.066 1.00 90.19 193 ALA A CA 1
ATOM 1463 C C . ALA A 1 193 ? -26.016 -13.125 7.049 1.00 90.19 193 ALA A C 1
ATOM 1465 O O . ALA A 1 193 ? -26.524 -14.198 7.376 1.00 90.19 193 ALA A O 1
ATOM 1466 N N . VAL A 1 194 ? -24.830 -12.722 7.518 1.00 89.25 194 VAL A N 1
ATOM 1467 C CA . VAL A 1 194 ? -24.017 -13.505 8.452 1.00 89.25 194 VAL A CA 1
ATOM 1468 C C . VAL A 1 194 ? -23.482 -12.604 9.575 1.00 89.25 194 VAL A C 1
ATOM 1470 O O . VAL A 1 194 ? -22.371 -12.080 9.468 1.00 89.25 194 VAL A O 1
ATOM 1473 N N . PRO A 1 195 ? -24.219 -12.484 10.697 1.00 86.31 195 PRO A N 1
ATOM 1474 C CA . PRO A 1 195 ? -23.818 -11.643 11.832 1.00 86.31 195 PRO A CA 1
ATOM 1475 C C . PRO A 1 195 ? -22.463 -12.034 12.439 1.00 86.31 195 PRO A C 1
ATOM 1477 O O . PRO A 1 195 ? -21.751 -11.203 12.986 1.00 86.31 195 PRO A O 1
ATOM 1480 N N . ALA A 1 196 ? -22.053 -13.299 12.303 1.00 92.38 196 ALA A N 1
ATOM 1481 C CA . ALA A 1 196 ? -20.763 -13.769 12.807 1.00 92.38 196 ALA A CA 1
ATOM 1482 C C . ALA A 1 196 ? -19.548 -13.121 12.110 1.00 92.38 196 ALA A C 1
ATOM 1484 O O . ALA A 1 196 ? -18.477 -13.060 12.709 1.00 92.38 196 ALA A O 1
ATOM 1485 N N . LEU A 1 197 ? -19.692 -12.640 10.865 1.00 88.06 197 LEU A N 1
ATOM 1486 C CA . LEU A 1 197 ? -18.614 -11.955 10.137 1.00 88.06 197 LEU A CA 1
ATOM 1487 C C . LEU A 1 197 ? -18.587 -10.438 10.370 1.00 88.06 197 LEU A C 1
ATOM 1489 O O . LEU A 1 197 ? -17.642 -9.785 9.929 1.00 88.06 197 LEU A O 1
ATOM 1493 N N . GLU A 1 198 ? -19.573 -9.877 11.074 1.00 88.31 198 GLU A N 1
ATOM 1494 C CA . GLU A 1 198 ? -19.669 -8.444 11.375 1.00 88.31 198 GLU A CA 1
ATOM 1495 C C . GLU A 1 198 ? -18.364 -7.840 11.934 1.00 88.31 198 GLU A C 1
ATOM 1497 O O . GLU A 1 198 ? -17.882 -6.876 11.337 1.00 88.31 198 GLU A O 1
ATOM 1502 N N . PRO A 1 199 ? -17.722 -8.399 12.985 1.00 90.31 199 PRO A N 1
ATOM 1503 C CA . PRO A 1 199 ? -16.507 -7.803 13.547 1.00 90.31 199 PRO A CA 1
ATOM 1504 C C . PRO A 1 199 ? -15.289 -7.867 12.610 1.00 90.31 199 PRO A C 1
ATOM 1506 O O . PRO A 1 199 ? -14.404 -7.020 12.689 1.00 90.31 199 PRO A O 1
ATOM 1509 N N . ALA A 1 200 ? -15.213 -8.861 11.720 1.00 91.81 200 ALA A N 1
ATOM 1510 C CA . ALA A 1 200 ? -14.122 -8.957 10.747 1.00 91.81 200 ALA A CA 1
ATOM 1511 C C . ALA A 1 200 ? -14.325 -7.976 9.582 1.00 91.81 200 ALA A C 1
ATOM 1513 O O . ALA A 1 200 ? -13.376 -7.342 9.118 1.00 91.81 200 ALA A O 1
ATOM 1514 N N . LEU A 1 201 ? -15.573 -7.830 9.128 1.00 89.88 201 LEU A N 1
ATOM 1515 C CA . LEU A 1 201 ? -15.946 -6.891 8.075 1.00 89.88 201 LEU A CA 1
ATOM 1516 C C . LEU A 1 201 ? -15.799 -5.440 8.532 1.00 89.88 201 LEU A C 1
ATOM 1518 O O . LEU A 1 201 ? -15.315 -4.625 7.750 1.00 89.88 201 LEU A O 1
ATOM 1522 N N . SER A 1 202 ? -16.166 -5.118 9.777 1.00 89.81 202 SER A N 1
ATOM 1523 C CA . SER A 1 202 ? -15.981 -3.771 10.325 1.00 89.81 202 SER A CA 1
ATOM 1524 C C . SER A 1 202 ? -14.502 -3.397 10.378 1.00 89.81 202 SER A C 1
ATOM 1526 O O . SER A 1 202 ? -14.123 -2.381 9.806 1.00 89.81 202 SER A O 1
ATOM 1528 N N . ALA A 1 203 ? -13.646 -4.269 10.922 1.00 92.75 203 ALA A N 1
ATOM 1529 C CA . ALA A 1 203 ? -12.202 -4.042 10.966 1.00 92.75 203 ALA A CA 1
ATOM 1530 C C . ALA A 1 203 ? -11.591 -3.836 9.566 1.00 92.75 203 ALA A C 1
ATOM 1532 O O . ALA A 1 203 ? -10.740 -2.965 9.372 1.00 92.75 203 ALA A O 1
ATOM 1533 N N . TYR A 1 204 ? -12.040 -4.611 8.574 1.00 92.81 204 TYR A N 1
ATOM 1534 C CA . TYR A 1 204 ? -11.620 -4.438 7.184 1.00 92.81 204 TYR A CA 1
ATOM 1535 C C . TYR A 1 204 ? -12.058 -3.085 6.600 1.00 92.81 204 TYR A C 1
ATOM 1537 O O . TYR A 1 204 ? -11.237 -2.366 6.026 1.00 92.81 204 TYR A O 1
ATOM 1545 N N . VAL A 1 205 ? -13.337 -2.724 6.751 1.00 93.25 205 VAL A N 1
ATOM 1546 C CA . VAL A 1 205 ? -13.894 -1.462 6.239 1.00 93.25 205 VAL A CA 1
ATOM 1547 C C . VAL A 1 205 ? -13.238 -0.259 6.914 1.00 93.25 205 VAL A C 1
ATOM 1549 O O . VAL A 1 205 ? -12.898 0.705 6.229 1.00 93.25 205 VAL A O 1
ATOM 1552 N N . ASP A 1 206 ? -12.991 -0.326 8.220 1.00 95.19 206 ASP A N 1
ATOM 1553 C CA . ASP A 1 206 ? -12.303 0.721 8.974 1.00 95.19 206 ASP A CA 1
ATOM 1554 C C . ASP A 1 206 ? -10.870 0.922 8.470 1.00 95.19 206 ASP A C 1
ATOM 1556 O O . ASP A 1 206 ? -10.459 2.054 8.213 1.00 95.19 206 ASP A O 1
ATOM 1560 N N . GLY A 1 207 ? -10.131 -0.166 8.227 1.00 95.00 207 GLY A N 1
ATOM 1561 C CA . GLY A 1 207 ? -8.796 -0.103 7.627 1.00 95.00 207 GLY A CA 1
ATOM 1562 C C . GLY A 1 207 ? -8.802 0.502 6.218 1.00 95.00 207 GLY A C 1
ATOM 1563 O O . GLY A 1 207 ? -7.973 1.359 5.903 1.00 95.00 207 GLY A O 1
ATOM 1564 N N . ALA A 1 208 ? -9.766 0.115 5.378 1.00 93.69 208 ALA A N 1
ATOM 1565 C CA . ALA A 1 208 ? -9.928 0.682 4.039 1.00 93.69 208 ALA A CA 1
ATOM 1566 C C . ALA A 1 208 ? -10.273 2.184 4.084 1.00 93.69 208 ALA A C 1
ATOM 1568 O O . ALA A 1 208 ? -9.731 2.977 3.309 1.00 93.69 208 ALA A O 1
ATOM 1569 N N . ASN A 1 209 ? -11.132 2.595 5.020 1.00 95.00 209 ASN A N 1
ATOM 1570 C CA . ASN A 1 209 ? -11.500 3.994 5.223 1.00 95.00 209 ASN A CA 1
ATOM 1571 C C . ASN A 1 209 ? -10.322 4.828 5.741 1.00 95.00 209 ASN A C 1
ATOM 1573 O O . ASN A 1 209 ? -10.123 5.946 5.267 1.00 95.00 209 ASN A O 1
ATOM 1577 N N . ALA A 1 210 ? -9.514 4.282 6.652 1.00 95.94 210 ALA A N 1
ATOM 1578 C CA . ALA A 1 210 ? -8.302 4.934 7.137 1.00 95.94 210 ALA A CA 1
ATOM 1579 C C . ALA A 1 210 ? -7.292 5.153 6.000 1.00 95.94 210 ALA A C 1
ATOM 1581 O O . ALA A 1 210 ? -6.768 6.253 5.843 1.00 95.94 210 ALA A O 1
ATOM 1582 N N . LEU A 1 211 ? -7.079 4.146 5.144 1.00 96.25 211 LEU A N 1
ATOM 1583 C CA . LEU A 1 211 ? -6.215 4.286 3.969 1.00 96.25 211 LEU A CA 1
ATOM 1584 C C . LEU A 1 211 ? -6.721 5.379 3.019 1.00 96.25 211 LEU A C 1
ATOM 1586 O O . LEU A 1 211 ? -5.939 6.212 2.562 1.00 96.25 211 LEU A O 1
ATOM 1590 N N . ARG A 1 212 ? -8.032 5.411 2.745 1.00 95.25 212 ARG A N 1
ATOM 1591 C CA . ARG A 1 212 ? -8.649 6.463 1.924 1.00 95.25 212 ARG A CA 1
ATOM 1592 C C . ARG A 1 212 ? -8.405 7.852 2.520 1.00 95.25 212 ARG A C 1
ATOM 1594 O O . ARG A 1 212 ? -8.096 8.776 1.774 1.00 95.25 212 ARG A O 1
ATOM 1601 N N . GLN A 1 213 ? -8.566 8.009 3.832 1.00 97.50 213 GLN A N 1
ATOM 1602 C CA . GLN A 1 213 ? -8.332 9.284 4.513 1.00 97.50 213 GLN A CA 1
ATOM 1603 C C . GLN A 1 213 ? -6.874 9.724 4.372 1.00 97.50 213 GLN A C 1
ATOM 1605 O O . GLN A 1 213 ? -6.637 10.840 3.932 1.00 97.50 213 GLN A O 1
ATOM 1610 N N . ILE A 1 214 ? -5.915 8.819 4.587 1.00 97.56 214 ILE A N 1
ATOM 1611 C CA . ILE A 1 214 ? -4.481 9.106 4.414 1.00 97.56 214 ILE A CA 1
ATOM 1612 C C . ILE A 1 214 ? -4.176 9.600 2.996 1.00 97.56 214 ILE A C 1
ATOM 1614 O O . ILE A 1 214 ? -3.446 10.573 2.822 1.00 97.56 214 ILE A O 1
ATOM 1618 N N . VAL A 1 215 ? -4.732 8.943 1.973 1.00 97.69 215 VAL A N 1
ATOM 1619 C CA . VAL A 1 215 ? -4.539 9.361 0.577 1.00 97.69 215 VAL A CA 1
ATOM 1620 C C . VAL A 1 215 ? -5.142 10.745 0.335 1.00 97.69 215 VAL A C 1
ATOM 1622 O O . VAL A 1 215 ? -4.492 11.588 -0.278 1.00 97.69 215 VAL A O 1
ATOM 1625 N N . ASN A 1 216 ? -6.351 11.004 0.834 1.00 97.56 216 ASN A N 1
ATOM 1626 C CA . ASN A 1 216 ? -6.995 12.309 0.688 1.00 97.56 216 ASN A CA 1
ATOM 1627 C C . ASN A 1 216 ? -6.202 13.420 1.388 1.00 97.56 216 ASN A C 1
ATOM 1629 O O . ASN A 1 216 ? -5.985 14.471 0.791 1.00 97.56 216 ASN A O 1
ATOM 1633 N N . ASP A 1 217 ? -5.720 13.174 2.603 1.00 97.88 217 ASP A N 1
ATOM 1634 C CA . ASP A 1 217 ? -4.923 14.133 3.370 1.00 97.88 217 ASP A CA 1
ATOM 1635 C C . ASP A 1 217 ? -3.570 14.400 2.689 1.00 97.88 217 ASP A C 1
ATOM 1637 O O . ASP A 1 217 ? -3.100 15.540 2.627 1.00 97.88 217 ASP A O 1
ATOM 1641 N N . ALA A 1 218 ? -2.957 13.368 2.101 1.00 97.12 218 ALA A N 1
ATOM 1642 C CA . ALA A 1 218 ? -1.745 13.509 1.299 1.00 97.12 218 ALA A CA 1
ATOM 1643 C C . ALA A 1 218 ? -1.982 14.352 0.032 1.00 97.12 218 ALA A C 1
ATOM 1645 O O . ALA A 1 218 ? -1.158 15.199 -0.307 1.00 97.12 218 ALA A O 1
ATOM 1646 N N . LEU A 1 219 ? -3.116 14.167 -0.654 1.00 97.56 219 LEU A N 1
ATOM 1647 C CA . LEU A 1 219 ? -3.481 14.985 -1.816 1.00 97.56 219 LEU A CA 1
ATOM 1648 C C . LEU A 1 219 ? -3.760 16.442 -1.420 1.00 97.56 219 LEU A C 1
ATOM 1650 O O . LEU A 1 219 ? -3.303 17.354 -2.108 1.00 97.56 219 LEU A O 1
ATOM 1654 N N . GLN A 1 220 ? -4.478 16.663 -0.317 1.00 96.94 220 GLN A N 1
ATOM 1655 C CA . GLN A 1 220 ? -4.820 17.998 0.175 1.00 96.94 220 GLN A CA 1
ATOM 1656 C C . GLN A 1 220 ? -3.562 18.769 0.598 1.00 96.94 220 GLN A C 1
ATOM 1658 O O . GLN A 1 220 ? -3.356 19.898 0.168 1.00 96.94 220 GLN A O 1
ATOM 1663 N N . SER A 1 221 ? -2.669 18.128 1.358 1.00 96.19 221 SER A N 1
ATOM 1664 C CA . SER A 1 221 ? -1.397 18.732 1.778 1.00 96.19 221 SER A CA 1
ATOM 1665 C C . SER A 1 221 ? -0.466 19.035 0.602 1.00 96.19 221 SER A C 1
ATOM 1667 O O . SER A 1 221 ? 0.204 20.067 0.605 1.00 96.19 221 SER A O 1
ATOM 1669 N N . ALA A 1 222 ? -0.447 18.190 -0.434 1.00 95.62 222 ALA A N 1
ATOM 1670 C CA . ALA A 1 222 ? 0.283 18.477 -1.666 1.00 95.62 222 ALA A CA 1
ATOM 1671 C C . ALA A 1 222 ? -0.316 19.674 -2.427 1.00 95.62 222 ALA A C 1
ATOM 1673 O O . ALA A 1 222 ? 0.429 20.519 -2.925 1.00 95.62 222 ALA A O 1
ATOM 1674 N N . ALA A 1 223 ? -1.648 19.775 -2.493 1.00 94.94 223 ALA A N 1
ATOM 1675 C CA . ALA A 1 223 ? -2.332 20.904 -3.118 1.00 94.94 223 ALA A CA 1
ATOM 1676 C C . ALA A 1 223 ? -2.072 22.221 -2.365 1.00 94.94 223 ALA A C 1
ATOM 1678 O O . ALA A 1 223 ? -1.741 23.224 -2.997 1.00 94.94 223 ALA A O 1
ATOM 1679 N N . ASP A 1 224 ? -2.134 22.205 -1.031 1.00 95.94 224 ASP A N 1
ATOM 1680 C CA . ASP A 1 224 ? -1.843 23.365 -0.182 1.00 95.94 224 ASP A CA 1
ATOM 1681 C C . ASP A 1 224 ? -0.375 23.791 -0.288 1.00 95.94 224 ASP A C 1
ATOM 1683 O O . ASP A 1 224 ? -0.081 24.984 -0.359 1.00 95.94 224 ASP A O 1
ATOM 1687 N N . ALA A 1 225 ? 0.556 22.831 -0.366 1.00 93.38 225 ALA A N 1
ATOM 1688 C CA . ALA A 1 225 ? 1.968 23.122 -0.581 1.00 93.38 225 ALA A CA 1
ATOM 1689 C C . ALA A 1 225 ? 2.183 23.871 -1.901 1.00 93.38 225 ALA A C 1
ATOM 1691 O O . ALA A 1 225 ? 2.877 24.881 -1.898 1.00 93.38 225 ALA A O 1
ATOM 1692 N N . ILE A 1 226 ? 1.546 23.435 -2.996 1.00 93.44 226 ILE A N 1
ATOM 1693 C CA . ILE A 1 226 ? 1.618 24.095 -4.313 1.00 93.44 226 ILE A CA 1
ATOM 1694 C C . ILE A 1 226 ? 0.912 25.463 -4.301 1.00 93.44 226 ILE A C 1
ATOM 1696 O O . ILE A 1 226 ? 1.415 26.430 -4.878 1.00 93.44 226 ILE A O 1
ATOM 1700 N N . GLY A 1 227 ? -0.225 25.576 -3.612 1.00 90.62 227 GLY A N 1
ATOM 1701 C CA . GLY A 1 227 ? -0.942 26.839 -3.436 1.00 90.62 227 GLY A CA 1
ATOM 1702 C C . GLY A 1 227 ? -0.151 27.867 -2.622 1.00 90.62 227 GLY A C 1
ATOM 1703 O O . GLY A 1 227 ? -0.149 29.046 -2.965 1.00 90.62 227 GLY A O 1
ATOM 1704 N N . GLY A 1 228 ? 0.582 27.433 -1.594 1.00 88.31 228 GLY A N 1
ATOM 1705 C CA . GLY A 1 228 ? 1.415 28.300 -0.755 1.00 88.31 228 GLY A CA 1
ATOM 1706 C C . GLY A 1 228 ? 2.618 28.903 -1.488 1.00 88.31 228 GLY A C 1
ATOM 1707 O O . GLY A 1 228 ? 2.957 30.062 -1.255 1.00 88.31 228 GLY A O 1
ATOM 1708 N N . ILE A 1 229 ? 3.228 28.162 -2.422 1.00 80.56 229 ILE A N 1
ATOM 1709 C CA . ILE A 1 229 ? 4.308 28.684 -3.287 1.00 80.56 229 ILE A CA 1
ATOM 1710 C C . ILE A 1 229 ? 3.782 29.655 -4.351 1.00 80.56 229 ILE A C 1
ATOM 1712 O O . ILE A 1 229 ? 4.483 30.599 -4.704 1.00 80.56 229 ILE A O 1
ATOM 1716 N N . ALA A 1 230 ? 2.560 29.455 -4.853 1.00 75.94 230 ALA A N 1
ATOM 1717 C CA . ALA A 1 230 ? 1.935 30.349 -5.833 1.00 75.94 230 ALA A CA 1
ATOM 1718 C C . ALA A 1 230 ? 1.276 31.591 -5.194 1.00 75.94 230 ALA A C 1
ATOM 1720 O O . ALA A 1 230 ? 1.120 32.619 -5.848 1.00 75.94 230 ALA A O 1
ATOM 1721 N N . GLY A 1 231 ? 0.888 31.498 -3.920 1.00 63.62 231 GLY A N 1
ATOM 1722 C CA . GLY A 1 231 ? 0.124 32.500 -3.177 1.00 63.62 231 GLY A CA 1
ATOM 1723 C C . GLY A 1 231 ? 0.947 33.426 -2.284 1.00 63.62 231 GLY A C 1
ATOM 1724 O O . GLY A 1 231 ? 0.395 33.947 -1.320 1.00 63.62 231 GLY A O 1
ATOM 1725 N N . SER A 1 232 ? 2.232 33.648 -2.577 1.00 60.34 232 SER A N 1
ATOM 1726 C CA . SER A 1 232 ? 3.031 34.708 -1.939 1.00 60.34 232 SER A CA 1
ATOM 1727 C C . SER A 1 232 ? 3.063 35.971 -2.820 1.00 60.34 232 SER A C 1
ATOM 1729 O O . SER A 1 232 ? 4.074 36.204 -3.481 1.00 60.34 232 SER A O 1
ATOM 1731 N N . PRO A 1 233 ? 1.992 36.790 -2.901 1.00 60.97 233 PRO A N 1
ATOM 1732 C CA . PRO A 1 233 ? 2.118 38.130 -3.445 1.00 60.97 233 PRO A CA 1
ATOM 1733 C C . PRO A 1 233 ? 2.907 38.974 -2.444 1.00 60.97 233 PRO A C 1
ATOM 1735 O O . PRO A 1 233 ? 2.615 38.977 -1.246 1.00 60.97 233 PRO A O 1
ATOM 1738 N N . ASP A 1 234 ? 3.916 39.665 -2.960 1.00 57.41 234 ASP A N 1
ATOM 1739 C CA . ASP A 1 234 ? 4.720 40.654 -2.260 1.00 57.41 234 ASP A CA 1
ATOM 1740 C C . ASP A 1 234 ? 3.882 41.489 -1.282 1.00 57.41 234 ASP A C 1
ATOM 1742 O O . ASP A 1 234 ? 3.058 42.320 -1.669 1.00 57.41 234 ASP A O 1
ATOM 1746 N N . ALA A 1 235 ? 4.153 41.315 0.013 1.00 54.47 235 ALA A N 1
ATOM 1747 C CA . ALA A 1 235 ? 3.905 42.338 1.017 1.00 54.47 235 ALA A CA 1
ATOM 1748 C C . ALA A 1 235 ? 4.924 43.470 0.791 1.00 54.47 235 ALA A C 1
ATOM 1750 O O . ALA A 1 235 ? 5.892 43.629 1.534 1.00 54.47 235 ALA A O 1
ATOM 1751 N N . GLY A 1 236 ? 4.742 44.204 -0.304 1.00 59.78 236 GLY A N 1
ATOM 1752 C CA . GLY A 1 236 ? 5.547 45.347 -0.698 1.00 59.78 236 GLY A CA 1
ATOM 1753 C C . GLY A 1 236 ? 4.816 46.655 -0.420 1.00 59.78 236 GLY A C 1
ATOM 1754 O O . GLY A 1 236 ? 4.058 47.097 -1.271 1.00 59.78 236 GLY A O 1
ATOM 1755 N N . SER A 1 237 ? 5.142 47.245 0.741 1.00 44.72 237 SER A N 1
ATOM 1756 C CA . SER A 1 237 ? 5.122 48.686 1.099 1.00 44.72 237 SER A CA 1
ATOM 1757 C C . SER A 1 237 ? 3.809 49.472 1.036 1.00 44.72 237 SER A C 1
ATOM 1759 O O . SER A 1 237 ? 3.294 49.734 -0.069 1.00 44.72 237 SER A O 1
#

Sequence (237 aa):
MIPDAGRDVQCSACGHTWMQFSDGHAEEITVPSAAMPPAEDKAVVPEETAEPKPPARRQMDDETRRILKEEAEREAAARRARRRAAETSLETQADLGLDETPEERVTEASADLDTAPSPRTESRSGRLPDIEEINSTLDARPPEQHYGSDAMTITDEADTTGDPGFRGGFVAMILIALLLIAIYLLAPRVAAAVPALEPALSAYVDGANALRQIVNDALQSAADAIGGIAGSPDAGS

Radius of gyration: 35.88 Å; chains: 1; bounding box: 80×93×98 Å